Protein AF-A0A9P0AXW4-F1 (afdb_monomer_lite)

InterPro domains:
  IPR032135 Helix-turn-helix domain (DUF4817) [PF16087] (15-69)
  IPR036397 Ribonuclease H superfamily [G3DSA:3.30.420.10] (99-239)

Foldseek 3Di:
DDDDDDPPDDPDDQDLVNLVVLLVLCVVQVNDLVVSQVVVCVVLPDPGRDDSVVSVVQNVCCVVPVDNDDDPDPDPDDCLPDPVNLVLLVVVCVVPVPDDLVRSCVVSVHDSVSSVCSCCPVVVHDPDDDDPDPDCDPVVVVVVVVVVVCCVVPPCPDEDPPHNNHDDPPPLVLDLCNVPVVVQLVCQLPVVPDPDPVSSVVSSVVSVVPCDPVNVVLSVVVSVVSVVVCVVVVNDDDPDPDRDD

Secondary structure (DSSP, 8-state):
---PPPP---PPP--HHHHHHHHHHHHHTTT-HHHHHHHHHHHHHHHHPPPHHHHHHHHHHHHHHS--SPPPPPP---GGG-HHHHHHHHHHHHH-TTS-HHHHHHHTT--HHHHHHIIIIIS---------PPP--HHHHHHHHHHHHHHHHSTTT-EETTSSEE--TT-GGG-HIIIIIHHHHHHHHHTT---SHHHHHHHHHHHHHT--HHHHHHHHHHHHHHHHHHHHTTT----------

Structure (mmCIF, N/CA/C/O backbone):
data_AF-A0A9P0AXW4-F1
#
_entry.id   AF-A0A9P0AXW4-F1
#
loop_
_atom_site.group_PDB
_atom_site.id
_atom_site.type_symbol
_atom_site.label_atom_id
_atom_site.label_alt_id
_atom_site.label_comp_id
_atom_site.label_asym_id
_atom_site.label_entity_id
_atom_site.label_seq_id
_atom_site.pdbx_PDB_ins_code
_atom_site.Cartn_x
_atom_site.Cartn_y
_atom_site.Cartn_z
_atom_site.occupancy
_atom_site.B_iso_or_equiv
_atom_site.auth_seq_id
_atom_site.auth_comp_id
_atom_site.auth_asym_id
_atom_site.auth_atom_id
_atom_site.pdbx_PDB_model_num
ATOM 1 N N . MET A 1 1 ? -14.308 -33.053 17.396 1.00 36.09 1 MET A N 1
ATOM 2 C CA . MET A 1 1 ? -14.992 -32.579 18.620 1.00 36.09 1 MET A CA 1
ATOM 3 C C . MET A 1 1 ? -14.517 -31.165 18.918 1.00 36.09 1 MET A C 1
ATOM 5 O O . MET A 1 1 ? -13.376 -31.003 19.318 1.00 36.09 1 MET A O 1
ATOM 9 N N . SER A 1 2 ? -15.333 -30.143 18.643 1.00 32.22 2 SER A N 1
ATOM 10 C CA . SER A 1 2 ? -14.961 -28.739 18.875 1.00 32.22 2 SER A CA 1
ATOM 11 C C . SER A 1 2 ? -15.757 -28.202 20.059 1.00 32.22 2 SER A C 1
ATOM 13 O O . SER A 1 2 ? -16.974 -28.043 19.968 1.00 32.22 2 SER A O 1
ATOM 15 N N . VAL A 1 3 ? -15.070 -27.955 21.172 1.00 37.94 3 VAL A N 1
ATOM 16 C CA . VAL A 1 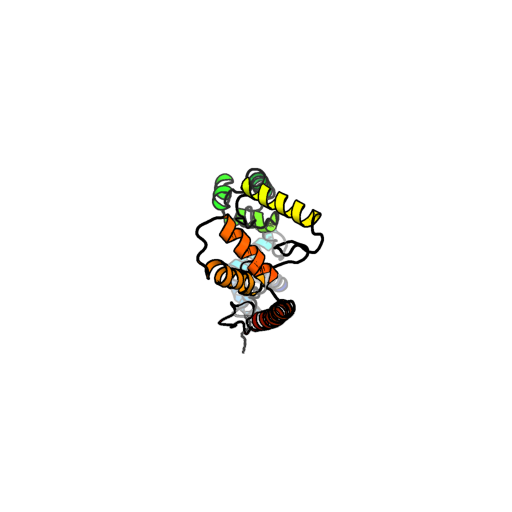3 ? -15.646 -27.407 22.403 1.00 37.94 3 VAL A CA 1
ATOM 17 C C . VAL A 1 3 ? -15.969 -25.932 22.155 1.00 37.94 3 VAL A C 1
ATOM 19 O O . VAL A 1 3 ? -15.080 -25.086 22.126 1.00 37.94 3 VAL A O 1
ATOM 22 N N . LYS A 1 4 ? -17.243 -25.612 21.908 1.00 35.91 4 LYS A N 1
ATOM 23 C CA . LYS A 1 4 ? -17.710 -24.221 21.893 1.00 35.91 4 LYS A CA 1
ATOM 24 C C . LYS A 1 4 ? -17.740 -23.729 23.339 1.00 35.91 4 LYS A C 1
ATOM 26 O O . LYS A 1 4 ? -18.480 -24.271 24.154 1.00 35.91 4 LYS A O 1
ATOM 31 N N . ALA A 1 5 ? -16.937 -22.714 23.649 1.00 40.44 5 ALA A N 1
ATOM 32 C CA . ALA A 1 5 ? -17.034 -21.994 24.911 1.00 40.44 5 ALA A CA 1
ATOM 33 C C . ALA A 1 5 ? -18.456 -21.426 25.050 1.00 40.44 5 ALA A C 1
ATOM 35 O O . ALA A 1 5 ? -18.894 -20.621 24.225 1.00 40.44 5 ALA A O 1
ATOM 36 N N . LEU A 1 6 ? -19.189 -21.894 26.062 1.00 30.91 6 LEU A N 1
ATOM 37 C CA . LEU A 1 6 ? -20.505 -21.365 26.400 1.00 30.91 6 LEU A CA 1
ATOM 38 C C . LEU A 1 6 ? -20.358 -19.898 26.839 1.00 30.91 6 LEU A C 1
ATOM 40 O O . LEU A 1 6 ? -19.414 -19.571 27.564 1.00 30.91 6 LEU A O 1
ATOM 44 N N . PRO A 1 7 ? -21.264 -19.000 26.417 1.00 31.97 7 PRO A N 1
ATOM 45 C CA . PRO A 1 7 ? -21.225 -17.610 26.844 1.00 31.97 7 PRO A CA 1
ATOM 46 C C . PRO A 1 7 ? -21.374 -17.534 28.366 1.00 31.97 7 PRO A C 1
ATOM 48 O O . PRO A 1 7 ? -22.211 -18.217 28.954 1.00 31.97 7 PRO A O 1
ATOM 51 N N . PHE A 1 8 ? -20.569 -16.686 29.006 1.00 34.59 8 PHE A N 1
ATOM 52 C CA . PHE A 1 8 ? -20.710 -16.357 30.421 1.00 34.59 8 PHE A CA 1
ATOM 53 C C . PHE A 1 8 ? -22.047 -15.627 30.627 1.00 34.59 8 PHE A C 1
ATOM 55 O O . PHE A 1 8 ? -22.146 -14.407 30.481 1.00 34.59 8 PHE A O 1
ATOM 62 N N . VAL A 1 9 ? -23.103 -16.392 30.903 1.00 30.69 9 VAL A N 1
ATOM 63 C CA . VAL A 1 9 ? -24.427 -15.870 31.237 1.00 30.69 9 VAL A CA 1
ATOM 64 C C . VAL A 1 9 ? -24.338 -15.265 32.632 1.00 30.69 9 VAL A C 1
ATOM 66 O O . VAL A 1 9 ? -24.096 -15.956 33.620 1.00 30.69 9 VAL A O 1
ATOM 69 N N . LYS A 1 10 ? -24.512 -13.945 32.713 1.00 36.16 10 LYS A N 1
ATOM 70 C CA . LYS A 1 10 ? -24.633 -13.212 33.975 1.00 36.16 10 LYS A CA 1
ATOM 71 C C . LYS A 1 10 ? -25.780 -13.854 34.768 1.00 36.16 10 LYS A C 1
ATOM 73 O O . LYS A 1 10 ? -26.920 -13.799 34.315 1.00 36.16 10 LYS A O 1
ATOM 78 N N . MET A 1 11 ? -25.476 -14.494 35.902 1.00 33.34 11 MET A N 1
ATOM 79 C CA . MET A 1 11 ? -26.494 -15.123 36.753 1.00 33.34 11 MET A CA 1
ATOM 80 C C . MET A 1 11 ? -27.622 -14.117 37.029 1.00 33.34 11 MET A C 1
ATOM 82 O O . MET A 1 11 ? -27.316 -12.959 37.344 1.00 33.34 11 MET A O 1
ATOM 86 N N . PRO A 1 12 ? -28.902 -14.507 36.898 1.00 44.56 12 PRO A N 1
ATOM 87 C CA . PRO A 1 12 ? -30.004 -13.585 37.107 1.00 44.56 12 PRO A CA 1
ATOM 88 C C . PRO A 1 12 ? -29.924 -13.039 38.532 1.00 44.56 12 PRO A C 1
ATOM 90 O O . PRO A 1 12 ? -29.961 -13.783 39.512 1.00 44.56 12 PRO A O 1
ATOM 93 N N . SER A 1 13 ? -29.777 -11.715 38.647 1.00 56.44 13 SER A N 1
ATOM 94 C CA . SER A 1 13 ? -29.954 -11.037 39.928 1.00 56.44 13 SER A CA 1
ATOM 95 C C . SER A 1 13 ? -31.331 -11.426 40.451 1.00 56.44 13 SER A C 1
ATOM 97 O O . SER A 1 13 ? -32.278 -11.326 39.674 1.00 56.44 13 SER A O 1
ATOM 99 N N . ILE A 1 14 ? -31.422 -11.851 41.714 1.00 63.16 14 ILE A N 1
ATOM 100 C CA . ILE A 1 14 ? -32.655 -12.133 42.473 1.00 63.16 14 ILE A CA 1
ATOM 101 C C . ILE A 1 14 ? -33.881 -11.481 41.808 1.00 63.16 14 ILE A C 1
ATOM 103 O O . ILE A 1 14 ? -33.934 -10.244 41.727 1.00 63.16 14 ILE A O 1
ATOM 107 N N . SER A 1 15 ? -34.810 -12.316 41.318 1.00 74.56 15 SER A N 1
ATOM 108 C CA . SER A 1 15 ? -36.068 -11.898 40.675 1.00 74.56 15 SER A CA 1
ATOM 109 C C . SER A 1 15 ? -36.797 -10.854 41.526 1.00 74.56 15 SER A C 1
ATOM 111 O O . SER A 1 15 ? -36.658 -10.847 42.752 1.00 74.56 15 SER A O 1
ATOM 113 N N . ILE A 1 16 ? -37.568 -9.965 40.895 1.00 79.44 16 ILE A N 1
ATOM 114 C CA . ILE A 1 16 ? -38.362 -8.941 41.595 1.00 79.44 16 ILE A CA 1
ATOM 115 C C . ILE A 1 16 ? -39.262 -9.600 42.652 1.00 79.44 16 ILE A C 1
ATOM 117 O O . ILE A 1 16 ? -39.307 -9.138 43.790 1.00 79.44 16 ILE A O 1
ATOM 121 N N . GLU A 1 17 ? -39.863 -10.741 42.316 1.00 80.56 17 GLU A N 1
ATOM 122 C CA . GLU A 1 17 ? -40.681 -11.565 43.216 1.00 80.56 17 GLU A CA 1
ATOM 123 C C . GLU A 1 17 ? -39.917 -11.972 44.481 1.00 80.56 17 GLU A C 1
ATOM 125 O O . GLU A 1 17 ? -40.390 -11.791 45.601 1.00 80.56 17 GLU A O 1
ATOM 130 N N . ASN A 1 18 ? -38.674 -12.431 44.326 1.00 82.06 18 ASN A N 1
ATOM 131 C CA . ASN A 1 18 ? -37.839 -12.836 45.456 1.00 82.06 18 ASN A CA 1
ATOM 132 C C . ASN A 1 18 ? -37.477 -11.641 46.353 1.00 82.06 18 ASN A C 1
ATOM 134 O O . ASN A 1 18 ? -37.286 -11.807 47.555 1.00 82.06 18 ASN A O 1
ATOM 138 N N . ARG A 1 19 ? -37.385 -10.426 45.797 1.00 86.00 19 ARG A N 1
ATOM 139 C CA . ARG A 1 19 ? -37.145 -9.202 46.583 1.00 86.00 19 ARG A CA 1
ATOM 140 C C . ARG A 1 19 ? -38.366 -8.807 47.394 1.00 86.00 19 ARG A C 1
ATOM 142 O O . ARG A 1 19 ? -38.204 -8.440 48.553 1.00 86.00 19 ARG A O 1
ATOM 149 N N . ILE A 1 20 ? -39.552 -8.906 46.798 1.00 87.25 20 ILE A N 1
ATOM 150 C CA . ILE A 1 20 ? -40.823 -8.671 47.489 1.00 87.25 20 ILE A CA 1
ATOM 151 C C . ILE A 1 20 ? -40.945 -9.655 48.654 1.00 87.25 20 ILE A C 1
ATOM 153 O O . ILE A 1 20 ? -41.075 -9.226 49.798 1.00 87.25 20 ILE A O 1
ATOM 157 N N . LYS A 1 21 ? -40.718 -10.947 48.395 1.00 87.19 21 LYS A N 1
ATOM 158 C CA . LYS A 1 21 ? -40.766 -11.995 49.421 1.00 87.19 21 LYS A CA 1
ATOM 159 C C . LYS A 1 21 ? -39.768 -11.765 50.562 1.00 87.19 21 LYS A C 1
ATOM 161 O O . LYS A 1 21 ? -40.096 -11.955 51.726 1.00 87.19 21 LYS A O 1
ATOM 166 N N . ASN A 1 22 ? -38.561 -11.272 50.263 1.00 85.75 22 ASN A N 1
ATOM 167 C CA . ASN A 1 22 ? -37.595 -10.894 51.304 1.00 85.75 22 ASN A CA 1
ATOM 168 C C . ASN A 1 22 ? -38.092 -9.741 52.196 1.00 85.75 22 ASN A C 1
ATOM 170 O O . ASN A 1 22 ? -37.785 -9.727 53.388 1.00 85.75 22 ASN A O 1
ATOM 174 N N . ILE A 1 23 ? -38.825 -8.773 51.636 1.00 87.38 23 ILE A N 1
ATOM 175 C CA . ILE A 1 23 ? -39.381 -7.631 52.380 1.00 87.38 23 ILE A CA 1
ATOM 176 C C . ILE A 1 23 ? -40.584 -8.067 53.224 1.00 87.38 23 ILE A C 1
ATOM 178 O O . ILE A 1 23 ? -40.679 -7.674 54.386 1.00 87.38 23 ILE A O 1
ATOM 182 N N . GLU A 1 24 ? -41.463 -8.912 52.683 1.00 89.50 24 GLU A N 1
ATOM 183 C CA . GLU A 1 24 ? -42.589 -9.507 53.417 1.00 89.50 24 GLU A CA 1
ATOM 184 C C . GLU A 1 24 ? -42.088 -10.290 54.632 1.00 89.50 24 GLU A C 1
ATOM 186 O O . GLU A 1 24 ? -42.434 -9.970 55.770 1.00 89.50 24 GLU A O 1
ATOM 191 N N . THR A 1 25 ? -41.148 -11.212 54.415 1.00 87.81 25 THR A N 1
ATOM 192 C CA . THR A 1 25 ? -40.530 -11.982 55.499 1.00 87.81 25 THR A CA 1
ATOM 193 C C . THR A 1 25 ? -39.788 -11.083 56.493 1.00 87.81 25 THR A C 1
ATOM 195 O O . THR A 1 25 ? -39.748 -11.386 57.684 1.00 87.81 25 THR A O 1
ATOM 198 N N . TYR A 1 26 ? -39.211 -9.956 56.063 1.00 90.44 26 TYR A N 1
ATOM 199 C CA . TYR A 1 26 ? -38.615 -8.984 56.986 1.00 90.44 26 TYR A CA 1
ATOM 200 C C . TYR A 1 26 ? -39.650 -8.334 57.909 1.00 90.44 26 TYR A C 1
ATOM 202 O O . TYR A 1 26 ? -39.402 -8.186 59.111 1.00 90.44 26 TYR A O 1
ATOM 210 N N . ASN A 1 27 ? -40.813 -7.977 57.368 1.00 89.06 27 ASN A N 1
ATOM 211 C CA . ASN A 1 27 ? -41.896 -7.372 58.136 1.00 89.06 27 ASN A CA 1
ATOM 212 C C . ASN A 1 27 ? -42.530 -8.370 59.117 1.00 89.06 27 ASN A C 1
ATOM 214 O O . ASN 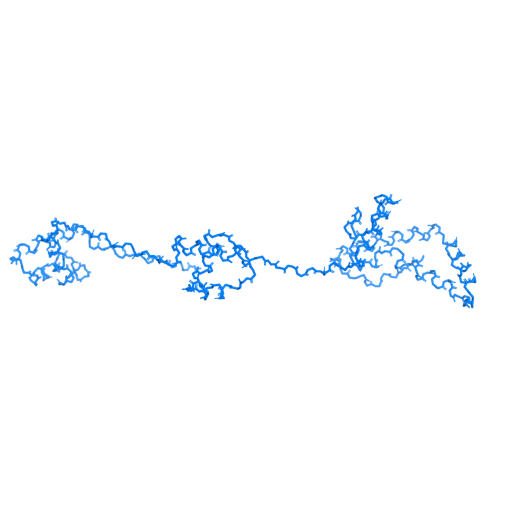A 1 27 ? -42.715 -8.022 60.282 1.00 89.06 27 ASN A O 1
ATOM 218 N N . GLU A 1 28 ? -42.762 -9.616 58.695 1.00 89.81 28 GLU A N 1
ATOM 219 C CA . GLU A 1 28 ? -43.291 -10.697 59.546 1.00 89.81 28 GLU A CA 1
ATOM 220 C C . GLU A 1 28 ? -42.367 -11.044 60.723 1.00 89.81 28 GLU A C 1
ATOM 222 O O . GLU A 1 28 ? -42.819 -11.441 61.794 1.00 89.81 28 GLU A O 1
ATOM 227 N N . ASN A 1 29 ? -41.053 -10.872 60.558 1.00 87.31 29 ASN A N 1
ATOM 228 C CA . ASN A 1 29 ? -40.051 -11.195 61.578 1.00 87.31 29 ASN A CA 1
ATOM 229 C C . ASN A 1 29 ? -39.696 -10.019 62.496 1.00 87.31 29 ASN A C 1
ATOM 231 O O . ASN A 1 29 ? -38.571 -9.950 63.007 1.00 87.31 29 ASN A O 1
ATOM 235 N N . GLY A 1 30 ? -40.625 -9.077 62.678 1.00 85.88 30 GLY A N 1
ATOM 236 C CA . GLY A 1 30 ? -40.438 -7.936 63.572 1.00 85.88 30 GLY A CA 1
ATOM 237 C C . GLY A 1 30 ? -39.331 -6.988 63.111 1.00 85.88 30 GLY A C 1
ATOM 238 O O . GLY A 1 30 ? -38.655 -6.384 63.940 1.00 85.88 30 GLY A O 1
ATOM 239 N N . ARG A 1 31 ? -39.109 -6.870 61.793 1.00 87.19 31 ARG A N 1
ATOM 240 C CA . ARG A 1 31 ? -38.122 -5.957 61.189 1.00 87.19 31 ARG A CA 1
ATOM 241 C C . ARG A 1 31 ? -36.669 -6.235 61.611 1.00 87.19 31 ARG A C 1
ATOM 243 O O . ARG A 1 31 ? -35.827 -5.333 61.607 1.00 87.19 31 ARG A O 1
ATOM 250 N N . CYS A 1 32 ? -36.339 -7.487 61.925 1.00 90.44 32 CYS A N 1
ATOM 251 C CA . CYS A 1 32 ? -34.975 -7.904 62.246 1.00 90.44 32 CYS A CA 1
ATOM 252 C C . CYS A 1 32 ? -34.306 -8.612 61.054 1.00 90.44 32 CYS A C 1
ATOM 254 O O . CYS A 1 32 ? -34.791 -9.617 60.533 1.00 90.44 32 CYS A O 1
ATOM 256 N N . VAL A 1 33 ? -33.152 -8.096 60.613 1.00 88.44 33 VAL A N 1
ATOM 257 C CA . VAL A 1 33 ? -32.430 -8.624 59.438 1.00 88.44 33 VAL A CA 1
ATOM 258 C C . VAL A 1 33 ? -31.893 -10.033 59.705 1.00 88.44 33 VAL A C 1
ATOM 260 O O . VAL A 1 33 ? -31.974 -10.899 58.840 1.00 88.44 33 VAL A O 1
ATOM 263 N N . LYS A 1 34 ? -31.410 -10.302 60.922 1.00 88.50 34 LYS A N 1
ATOM 264 C CA . LYS A 1 34 ? -30.765 -11.572 61.284 1.00 88.50 34 LYS A CA 1
ATOM 265 C C . LYS A 1 34 ? -31.752 -12.739 61.378 1.00 88.50 34 LYS A C 1
ATOM 267 O O . LYS A 1 34 ? -31.438 -13.852 60.953 1.00 88.50 34 LYS A O 1
ATOM 272 N N . THR A 1 35 ? -32.951 -12.498 61.912 1.00 88.81 35 THR A N 1
ATOM 273 C CA . THR A 1 35 ? -34.041 -13.492 61.950 1.00 88.81 35 THR A CA 1
ATOM 274 C C . THR A 1 35 ? -34.558 -13.776 60.543 1.00 88.81 35 THR A C 1
ATOM 276 O O . THR A 1 35 ? -34.686 -14.937 60.158 1.00 88.81 35 THR A O 1
ATOM 279 N N . THR A 1 36 ? -34.726 -12.727 59.742 1.00 88.12 36 THR A N 1
ATOM 280 C CA . THR A 1 36 ? -35.118 -12.809 58.331 1.00 88.12 36 THR A CA 1
ATOM 281 C C . THR A 1 36 ? -34.101 -13.594 57.511 1.00 88.12 36 THR A C 1
ATOM 283 O O . THR A 1 36 ? -34.455 -14.557 56.839 1.00 88.12 36 THR A O 1
ATOM 286 N N . TYR A 1 37 ? -32.812 -13.277 57.655 1.00 87.44 37 TYR A N 1
ATOM 287 C CA . TYR A 1 37 ? -31.714 -14.003 57.028 1.00 87.44 37 TYR A CA 1
ATOM 288 C C . TYR A 1 37 ? -31.785 -15.497 57.351 1.00 87.44 37 TYR A C 1
ATOM 290 O O . TYR A 1 37 ? -31.580 -16.309 56.453 1.00 87.44 37 TYR A O 1
ATOM 298 N N . ARG A 1 38 ? -32.054 -15.889 58.606 1.00 87.19 38 ARG A N 1
ATOM 299 C CA . ARG A 1 38 ? -32.179 -17.303 59.015 1.00 87.19 38 ARG A CA 1
ATOM 300 C C . ARG A 1 38 ? -33.367 -18.003 58.346 1.00 87.19 38 ARG A C 1
ATOM 302 O O . ARG A 1 38 ? -33.148 -19.072 57.788 1.00 87.19 38 ARG A O 1
ATOM 309 N N . LYS A 1 39 ? -34.558 -17.392 58.339 1.00 85.81 39 LYS A N 1
ATOM 310 C CA . LYS A 1 39 ? -35.778 -17.979 57.745 1.00 85.81 39 LYS A CA 1
ATOM 311 C C . LYS A 1 39 ? -35.749 -18.046 56.216 1.00 85.81 39 LYS A C 1
ATOM 313 O O . LYS A 1 39 ? -36.224 -19.002 55.620 1.00 85.81 39 LYS A O 1
ATOM 318 N N . ILE A 1 40 ? -35.117 -17.073 55.562 1.00 85.25 40 ILE A N 1
ATOM 319 C CA . ILE A 1 40 ? -34.950 -17.031 54.099 1.00 85.25 40 ILE A CA 1
ATOM 320 C C . ILE A 1 40 ? -34.195 -18.259 53.562 1.00 85.25 40 ILE A C 1
ATOM 322 O O . ILE A 1 40 ? -34.413 -18.659 52.419 1.00 85.25 40 ILE A O 1
ATOM 326 N N . ARG A 1 41 ? -33.343 -18.897 54.379 1.00 82.81 41 ARG A N 1
ATOM 327 C CA . ARG A 1 41 ? -32.667 -20.152 54.010 1.00 82.81 41 ARG A CA 1
ATOM 328 C C . ARG A 1 41 ? -33.662 -21.261 53.666 1.00 82.81 41 ARG A C 1
ATOM 330 O O . ARG A 1 41 ? -33.383 -22.037 52.760 1.00 82.81 41 ARG A O 1
ATOM 337 N N . ASP A 1 42 ? -34.791 -21.316 54.362 1.00 82.75 42 ASP A N 1
ATOM 338 C CA . ASP A 1 42 ? -35.777 -22.384 54.193 1.00 82.75 42 ASP A CA 1
ATOM 339 C C . ASP A 1 42 ? -36.590 -22.177 52.901 1.00 82.75 42 ASP A C 1
ATOM 341 O O . ASP A 1 42 ? -37.006 -23.140 52.269 1.00 82.75 42 ASP A O 1
ATOM 345 N N . MET A 1 43 ? -36.730 -20.924 52.444 1.00 78.25 43 MET A N 1
ATOM 346 C CA . MET A 1 43 ? -37.441 -20.573 51.206 1.00 78.25 43 MET A CA 1
ATOM 347 C C . MET A 1 43 ? -36.575 -20.642 49.940 1.00 78.25 43 MET A C 1
ATOM 349 O O . MET A 1 43 ? -37.078 -20.996 48.879 1.00 78.25 43 MET A O 1
ATOM 353 N N . PHE A 1 44 ? -35.292 -20.269 50.023 1.00 76.69 44 PHE A N 1
ATOM 354 C CA . PHE A 1 44 ? -34.404 -20.141 48.852 1.00 76.69 44 PHE A CA 1
ATOM 355 C C . PHE A 1 44 ? -33.246 -21.152 48.834 1.00 76.69 44 PHE A C 1
ATOM 357 O O . PHE A 1 44 ? -32.404 -21.131 47.932 1.00 76.69 44 PHE A O 1
ATOM 364 N N . GLY A 1 45 ? -33.175 -22.038 49.829 1.00 79.94 45 GLY A N 1
ATOM 365 C CA . GLY A 1 45 ? -32.119 -23.038 49.961 1.00 79.94 45 GLY A CA 1
ATOM 366 C C . GLY A 1 45 ? -30.732 -22.445 50.247 1.00 79.94 45 GLY A C 1
ATOM 367 O O . GLY A 1 45 ? -30.544 -21.241 50.433 1.00 79.94 45 GLY A O 1
ATOM 368 N N . ARG A 1 46 ? -29.711 -23.313 50.285 1.00 74.81 46 ARG A N 1
ATOM 369 C CA . ARG A 1 46 ? -28.327 -22.931 50.639 1.00 74.81 46 ARG A CA 1
ATOM 370 C C . ARG A 1 46 ? -27.699 -21.941 49.652 1.00 74.81 46 ARG A C 1
ATOM 372 O O . ARG A 1 46 ? -26.980 -21.046 50.083 1.00 74.81 46 ARG A O 1
ATOM 379 N N . HIS A 1 47 ? -27.956 -22.112 48.357 1.00 74.38 47 HIS A N 1
ATOM 380 C CA . HIS A 1 47 ? -27.298 -21.354 47.286 1.00 74.38 47 HIS A CA 1
ATOM 381 C C . HIS A 1 47 ? -28.120 -20.163 46.767 1.00 74.38 47 HIS A C 1
ATOM 383 O O . HIS A 1 47 ? -27.556 -19.286 46.122 1.00 74.38 47 HIS A O 1
ATOM 389 N N . GLY A 1 48 ? -29.423 -20.100 47.066 1.00 73.00 48 GLY A N 1
ATOM 390 C CA . GLY A 1 48 ? -30.305 -18.997 46.660 1.00 73.00 48 GLY A CA 1
ATOM 391 C C . GLY A 1 48 ? -30.497 -17.916 47.727 1.00 73.00 48 GLY A C 1
ATOM 392 O O . GLY A 1 48 ? -31.170 -16.918 47.477 1.00 73.00 48 GLY A O 1
ATOM 393 N N . ARG A 1 49 ? -29.916 -18.098 48.918 1.00 82.62 49 ARG A N 1
ATOM 394 C CA . ARG A 1 49 ? -30.055 -17.185 50.056 1.00 82.62 49 ARG A CA 1
ATOM 395 C C . ARG A 1 49 ? -29.267 -15.882 49.835 1.00 82.62 49 ARG A C 1
ATOM 397 O O . ARG A 1 49 ? -28.038 -15.930 49.744 1.00 82.62 49 ARG A O 1
ATOM 404 N N . PRO A 1 50 ? -29.925 -14.709 49.828 1.00 84.88 50 PRO A N 1
ATOM 405 C CA . PRO A 1 50 ? -29.244 -13.419 49.809 1.00 84.88 50 PRO A CA 1
ATOM 406 C C . PRO A 1 50 ? -28.397 -13.205 51.071 1.00 84.88 50 PRO A C 1
ATOM 408 O O . PRO A 1 50 ? -28.740 -13.681 52.156 1.00 84.88 50 PRO A O 1
ATOM 411 N N . SER A 1 51 ? -27.300 -12.457 50.942 1.00 87.75 51 SER A N 1
ATOM 412 C CA . SER A 1 51 ? -26.472 -12.088 52.094 1.00 87.75 51 SER A CA 1
ATOM 413 C C . SER A 1 51 ? -27.223 -11.157 53.050 1.00 87.75 51 SER A C 1
ATOM 415 O O . SER A 1 51 ? -28.134 -10.431 52.650 1.00 87.75 51 SER A O 1
ATOM 417 N N . GLU A 1 52 ? -26.812 -11.133 54.319 1.00 87.44 52 GLU A N 1
ATOM 418 C CA . GLU A 1 52 ? -27.403 -10.248 55.333 1.00 87.44 52 GLU A CA 1
ATOM 419 C C . GLU A 1 52 ? -27.332 -8.768 54.905 1.00 87.44 52 GLU A C 1
ATOM 421 O O . GLU A 1 52 ? -28.319 -8.039 55.003 1.00 87.44 52 GLU A O 1
ATOM 426 N N . ASN A 1 53 ? -26.210 -8.358 54.297 1.00 88.12 53 ASN A N 1
ATOM 427 C CA . ASN A 1 53 ? -26.055 -7.027 53.704 1.00 88.12 53 ASN A CA 1
ATOM 428 C C . ASN A 1 53 ? -26.974 -6.793 52.500 1.00 88.12 53 ASN A C 1
ATOM 430 O O . ASN A 1 53 ? -27.485 -5.690 52.344 1.00 88.12 53 ASN A O 1
ATOM 434 N N . ALA A 1 54 ? -27.212 -7.797 51.650 1.00 87.56 54 ALA A N 1
ATOM 435 C CA . ALA A 1 54 ? -28.144 -7.653 50.534 1.00 87.56 54 ALA A CA 1
ATOM 436 C C . ALA A 1 54 ? -29.588 -7.448 51.022 1.00 87.56 54 ALA A C 1
ATOM 438 O O . ALA A 1 54 ? -30.300 -6.623 50.454 1.00 87.56 54 ALA A O 1
ATOM 439 N N . ILE A 1 55 ? -30.001 -8.140 52.091 1.00 88.12 55 ILE A N 1
ATOM 440 C CA . ILE A 1 55 ? -31.318 -7.950 52.722 1.00 88.12 55 ILE A CA 1
ATOM 441 C C . ILE A 1 55 ? -31.414 -6.545 53.321 1.00 88.12 55 ILE A C 1
ATOM 443 O O . ILE A 1 55 ? -32.381 -5.836 53.054 1.00 88.12 55 ILE A O 1
ATOM 447 N N . LYS A 1 56 ? -30.395 -6.116 54.075 1.00 90.69 56 LYS A N 1
ATOM 448 C CA . LYS A 1 56 ? -30.339 -4.770 54.658 1.00 90.69 56 LYS A CA 1
ATOM 449 C C . LYS A 1 56 ? -30.440 -3.683 53.582 1.00 90.69 56 LYS A C 1
ATOM 451 O O . LYS A 1 56 ? -31.345 -2.859 53.633 1.00 90.69 56 LYS A O 1
ATOM 456 N N . ASN A 1 57 ? -29.590 -3.753 52.556 1.00 90.44 57 ASN A N 1
ATOM 457 C CA . ASN A 1 57 ? -29.576 -2.790 51.454 1.00 90.44 57 ASN A CA 1
ATOM 458 C C . ASN A 1 57 ? -30.907 -2.768 50.685 1.00 90.44 57 ASN A C 1
ATOM 460 O O . ASN A 1 57 ? -31.339 -1.709 50.238 1.00 90.44 57 ASN A O 1
ATOM 464 N N . LEU A 1 58 ? -31.565 -3.923 50.524 1.00 89.62 58 LEU A N 1
ATOM 465 C CA . LEU A 1 58 ? -32.879 -4.013 49.888 1.00 89.62 58 LEU A CA 1
ATOM 466 C C . LEU A 1 58 ? -33.965 -3.329 50.729 1.00 89.62 58 LEU A C 1
ATOM 468 O O . LEU A 1 58 ? -34.754 -2.563 50.182 1.00 89.62 58 LEU A O 1
ATOM 472 N N . VAL A 1 59 ? -33.995 -3.582 52.039 1.00 89.94 59 VAL A N 1
ATOM 473 C CA . VAL A 1 59 ? -34.963 -2.975 52.964 1.00 89.94 59 VAL A CA 1
ATOM 474 C C . VAL A 1 59 ? -34.759 -1.463 53.063 1.00 89.94 59 VAL A C 1
ATOM 476 O O . VAL A 1 59 ? -35.730 -0.717 52.982 1.00 89.94 59 VAL A O 1
ATOM 479 N N . ASP A 1 60 ? -33.517 -0.998 53.200 1.00 90.81 60 ASP A N 1
ATOM 480 C CA . ASP A 1 60 ? -33.196 0.431 53.305 1.00 90.81 60 ASP A CA 1
ATOM 481 C C . ASP A 1 60 ? -33.561 1.177 52.013 1.00 90.81 60 ASP A C 1
ATOM 483 O O . ASP A 1 60 ? -34.143 2.267 52.032 1.00 90.81 60 ASP A O 1
ATOM 487 N N . LYS A 1 61 ? -33.318 0.540 50.865 1.00 89.75 61 LYS A N 1
ATOM 488 C CA . LYS A 1 61 ? -33.763 1.047 49.569 1.00 89.75 61 LYS A CA 1
ATOM 489 C C . LYS A 1 61 ? -35.287 1.076 49.452 1.00 89.75 61 LYS A C 1
ATOM 491 O O . LYS A 1 61 ? -35.837 2.056 48.956 1.00 89.75 61 LYS A O 1
ATOM 496 N N . PHE A 1 62 ? -35.976 0.032 49.904 1.00 90.81 62 PHE A N 1
ATOM 497 C CA . PHE A 1 62 ? -37.435 -0.014 49.869 1.00 90.81 62 PHE A CA 1
ATOM 498 C C . PHE A 1 62 ? -38.056 1.065 50.765 1.00 90.81 62 PHE A C 1
ATOM 500 O O . PHE A 1 62 ? -38.953 1.771 50.323 1.00 90.81 62 PHE A O 1
ATOM 507 N N . LYS A 1 63 ? -37.533 1.270 51.980 1.00 89.25 63 LYS A N 1
ATOM 508 C CA . LYS A 1 63 ? -37.997 2.329 52.895 1.00 89.25 63 LYS A CA 1
ATOM 509 C C . LYS A 1 63 ? -37.803 3.738 52.334 1.00 89.25 63 LYS A C 1
ATOM 511 O O . LYS A 1 63 ? -38.623 4.604 52.604 1.00 89.25 63 LYS A O 1
ATOM 516 N N . SER A 1 64 ? -36.727 3.969 51.582 1.00 88.56 64 SER A N 1
ATOM 517 C CA . SER A 1 64 ? -36.418 5.291 51.017 1.00 88.56 64 SER A CA 1
ATOM 518 C C . SER A 1 64 ? -37.116 5.576 49.684 1.00 88.56 64 SER A C 1
ATOM 520 O O . SER A 1 64 ? -37.466 6.721 49.428 1.00 88.56 64 SER A O 1
ATOM 522 N N . THR A 1 65 ? -37.327 4.566 48.831 1.00 85.31 65 THR A N 1
ATOM 523 C CA . THR A 1 65 ? -37.847 4.760 47.458 1.00 85.31 65 THR A CA 1
ATOM 524 C C . THR A 1 65 ? -39.229 4.158 47.205 1.00 85.31 65 THR A C 1
ATOM 526 O O . THR A 1 65 ? -39.815 4.415 46.157 1.00 85.31 65 THR A O 1
ATOM 529 N N . GLY A 1 66 ? -39.733 3.306 48.102 1.00 85.31 66 GLY A N 1
ATOM 530 C CA . GLY A 1 66 ? -40.971 2.541 47.907 1.00 85.31 66 GLY A CA 1
ATOM 531 C C . GLY A 1 66 ? -40.903 1.481 46.799 1.00 85.31 66 GLY A C 1
ATOM 532 O O . GLY A 1 66 ? -41.915 0.865 46.480 1.00 85.31 66 GLY A O 1
ATOM 533 N N . SER A 1 67 ? -39.731 1.251 46.191 1.00 86.88 67 SER A N 1
ATOM 534 C CA . SER A 1 67 ? -39.577 0.393 45.013 1.00 86.88 67 SER A CA 1
ATOM 535 C C . SER A 1 67 ? -38.551 -0.722 45.226 1.00 86.88 67 SER A C 1
ATOM 537 O O . SER A 1 67 ? -37.472 -0.517 45.784 1.00 86.88 67 SER A O 1
ATOM 539 N N . THR A 1 68 ? -38.859 -1.920 44.723 1.00 83.12 68 THR A N 1
ATOM 540 C CA . THR A 1 68 ? -37.949 -3.082 44.715 1.00 83.12 68 THR A CA 1
ATOM 541 C C . THR A 1 68 ? -37.130 -3.194 43.421 1.00 83.12 68 THR A C 1
ATOM 543 O O . THR A 1 68 ? -36.210 -4.023 43.321 1.00 83.12 68 THR A O 1
ATOM 546 N N . ASN A 1 69 ? -37.414 -2.339 42.432 1.00 82.56 69 ASN A N 1
ATOM 547 C CA . ASN A 1 69 ? -36.751 -2.340 41.130 1.00 82.56 69 ASN A CA 1
ATOM 548 C C . ASN A 1 69 ? -35.288 -1.918 41.249 1.00 82.56 69 ASN A C 1
ATOM 550 O O . ASN A 1 69 ? -34.932 -1.079 42.074 1.00 82.56 69 ASN A O 1
ATOM 554 N N . ASN A 1 70 ? -34.404 -2.496 40.430 1.00 78.25 70 ASN A N 1
ATOM 555 C CA . ASN A 1 70 ? -33.011 -2.048 40.366 1.00 78.25 70 ASN A CA 1
ATOM 556 C C . ASN A 1 70 ? -32.949 -0.580 39.936 1.00 78.25 70 ASN A C 1
ATOM 558 O O . ASN A 1 70 ? -33.635 -0.182 39.003 1.00 78.25 70 ASN A O 1
ATOM 562 N N . ILE A 1 71 ? -32.111 0.206 40.617 1.00 73.38 71 ILE A N 1
ATOM 563 C CA . ILE A 1 71 ? -31.826 1.567 40.158 1.00 73.38 71 ILE A CA 1
ATOM 564 C C . ILE A 1 71 ? -30.951 1.403 38.913 1.00 73.38 71 ILE A C 1
ATOM 566 O O . ILE A 1 71 ? -29.990 0.623 38.978 1.00 73.38 71 ILE A O 1
ATOM 570 N N . PRO A 1 72 ? -31.264 2.074 37.793 1.00 74.06 72 PRO A N 1
ATOM 571 C CA . PRO A 1 72 ? -30.380 2.093 36.642 1.00 74.06 72 PRO A CA 1
ATOM 572 C C . PRO A 1 72 ? -28.989 2.547 37.087 1.00 74.06 72 PRO A C 1
ATOM 574 O O . PRO A 1 72 ? -28.819 3.640 37.623 1.00 74.06 72 PRO A O 1
ATOM 577 N N . THR A 1 73 ? -27.985 1.689 36.923 1.00 75.88 73 THR A N 1
ATOM 578 C CA . THR A 1 73 ? -26.603 2.093 37.187 1.00 75.88 73 THR A CA 1
ATOM 579 C C . THR A 1 73 ? -26.210 3.160 36.167 1.00 75.88 73 THR A C 1
ATOM 581 O O . THR A 1 73 ? -26.472 2.937 34.980 1.00 75.88 73 THR A O 1
ATOM 584 N N . PRO A 1 74 ? -25.560 4.265 36.576 1.00 74.56 74 PRO A N 1
ATOM 585 C CA . PRO A 1 74 ? -25.087 5.279 35.644 1.00 74.56 74 PRO A CA 1
ATOM 586 C C . PRO A 1 74 ? -24.265 4.632 34.530 1.00 74.56 74 PRO A C 1
ATOM 588 O O . PRO A 1 74 ? -23.353 3.840 34.796 1.00 74.56 74 PRO A O 1
ATOM 591 N N . ILE A 1 75 ? -24.592 4.944 33.275 1.00 73.12 75 ILE A N 1
ATOM 592 C CA . ILE A 1 75 ? -23.813 4.455 32.139 1.00 73.12 75 ILE A CA 1
ATOM 593 C C . ILE A 1 75 ? -22.439 5.111 32.231 1.00 73.12 75 ILE A C 1
ATOM 595 O O . ILE A 1 75 ? -22.306 6.329 32.137 1.00 73.12 75 ILE A O 1
ATOM 599 N N . ARG A 1 76 ? -21.399 4.296 32.420 1.00 66.62 76 ARG A N 1
ATOM 600 C CA . ARG A 1 76 ? -20.019 4.778 32.410 1.00 66.62 76 ARG A CA 1
ATOM 601 C C . ARG A 1 76 ? -19.667 5.242 30.997 1.00 66.62 76 ARG A C 1
ATOM 603 O O . ARG A 1 76 ? -19.323 4.424 30.144 1.00 66.62 76 ARG A O 1
ATOM 610 N N . VAL A 1 77 ? -19.740 6.547 30.754 1.00 64.06 77 VAL A N 1
ATOM 611 C CA . VAL A 1 77 ? -19.284 7.153 29.498 1.00 64.06 77 VAL A CA 1
ATOM 612 C C . VAL A 1 77 ? -17.757 7.064 29.452 1.00 64.06 77 VAL A C 1
ATOM 614 O O . VAL A 1 77 ? -17.077 7.391 30.423 1.00 64.06 77 VAL A O 1
ATOM 617 N N . ARG A 1 78 ? -17.194 6.557 28.349 1.00 66.69 78 ARG A N 1
ATOM 618 C CA . ARG A 1 78 ? -15.737 6.514 28.142 1.00 66.69 78 ARG A CA 1
ATOM 619 C C . ARG A 1 78 ? -15.308 7.833 27.477 1.00 66.69 78 ARG A C 1
ATOM 621 O O . ARG A 1 78 ? -15.619 8.003 26.302 1.00 66.69 78 ARG A O 1
ATOM 628 N N . PRO A 1 79 ? -14.581 8.735 28.161 1.00 71.06 79 PRO A N 1
ATOM 629 C CA . PRO A 1 79 ? -14.403 10.120 27.703 1.00 71.06 79 PRO A CA 1
ATOM 630 C C . PRO A 1 79 ? -13.413 10.290 26.542 1.00 71.06 79 PRO A C 1
ATOM 632 O O . PRO A 1 79 ? -13.402 11.323 25.887 1.00 71.06 79 PRO A O 1
ATOM 635 N N . GLY A 1 80 ? -12.589 9.281 26.239 1.00 77.50 80 GLY A N 1
ATOM 636 C CA . GLY A 1 80 ? -11.520 9.430 25.243 1.00 77.50 80 GLY A CA 1
ATOM 637 C C . GLY A 1 80 ? -11.992 9.734 23.812 1.00 77.50 80 GLY A C 1
ATOM 638 O O . GLY A 1 80 ? -11.216 10.269 23.037 1.00 77.50 80 GLY A O 1
ATOM 639 N N . ARG A 1 81 ? -13.239 9.412 23.445 1.00 88.69 81 ARG A N 1
ATOM 640 C CA . ARG A 1 81 ? -13.817 9.677 22.109 1.00 88.69 81 ARG A CA 1
ATOM 641 C C . ARG A 1 81 ? -14.966 10.688 22.201 1.00 88.69 81 ARG A C 1
ATOM 643 O O . ARG A 1 81 ? -16.050 10.436 21.685 1.00 88.69 81 ARG A O 1
ATOM 650 N N . SER A 1 82 ? -14.771 11.768 22.955 1.00 90.12 82 SER A N 1
ATOM 651 C CA . SER A 1 82 ? -15.692 12.910 22.949 1.00 90.12 82 SER A CA 1
ATOM 652 C C . SER A 1 82 ? -15.685 13.597 21.579 1.00 90.12 82 SER A C 1
ATOM 654 O O . SER A 1 82 ? -14.712 13.480 20.835 1.00 90.12 82 SER A O 1
ATOM 656 N N . ALA A 1 83 ? -16.756 14.328 21.255 1.00 90.19 83 ALA A N 1
ATOM 657 C CA . ALA A 1 83 ? -16.839 15.102 20.013 1.00 90.19 83 ALA A CA 1
ATOM 658 C C . ALA A 1 83 ? -15.670 16.097 19.875 1.00 90.19 83 ALA A C 1
ATOM 660 O O . ALA A 1 83 ? -15.089 16.212 18.803 1.00 90.19 83 ALA A O 1
ATOM 661 N N . GLU A 1 84 ? -15.267 16.722 20.983 1.00 92.88 84 GLU A N 1
ATOM 662 C CA . GLU A 1 84 ? -14.108 17.617 21.066 1.00 92.88 84 GLU A CA 1
ATOM 663 C C . GLU A 1 84 ? -12.794 16.914 20.689 1.00 92.88 84 GLU A C 1
ATOM 665 O O . GLU A 1 84 ? -12.071 17.378 19.812 1.00 92.88 84 GLU A O 1
ATOM 670 N N . ASN A 1 85 ? -12.516 15.739 21.267 1.00 93.44 85 ASN A N 1
ATOM 671 C CA . ASN A 1 85 ? -11.306 14.976 20.946 1.00 93.44 85 ASN A CA 1
ATOM 672 C C . ASN A 1 85 ? -11.304 14.475 19.495 1.00 93.44 85 ASN A C 1
ATOM 674 O O . ASN A 1 85 ? -10.245 14.371 18.879 1.00 93.44 85 ASN A O 1
ATOM 678 N N . ILE A 1 86 ? -12.476 14.141 18.945 1.00 93.44 86 ILE A N 1
ATOM 679 C CA . ILE A 1 86 ? -12.610 13.739 17.539 1.00 93.44 86 ILE A CA 1
ATOM 680 C C . ILE A 1 86 ? -12.291 14.922 16.621 1.00 93.44 86 ILE A C 1
ATOM 682 O O . ILE A 1 86 ? -11.502 14.755 15.692 1.00 93.44 86 ILE A O 1
ATOM 686 N N . ALA A 1 87 ? -12.841 16.104 16.913 1.00 94.50 87 ALA A N 1
ATOM 687 C CA . ALA A 1 87 ? -12.572 17.326 16.161 1.00 94.50 87 ALA A CA 1
ATOM 688 C C . ALA A 1 87 ? -11.082 17.701 16.206 1.00 94.50 87 ALA A C 1
ATOM 690 O O . ALA A 1 87 ? -10.474 17.872 15.154 1.00 94.50 87 ALA A O 1
ATOM 691 N N . ALA A 1 88 ? -10.464 17.695 17.392 1.00 95.25 88 ALA A N 1
ATOM 692 C CA . ALA A 1 88 ? -9.045 18.018 17.555 1.00 95.25 88 ALA A CA 1
ATOM 693 C C . ALA A 1 88 ? -8.117 17.048 16.796 1.00 95.25 88 ALA A C 1
ATOM 695 O O . ALA A 1 88 ? -7.120 17.453 16.198 1.00 95.25 88 ALA A O 1
ATOM 696 N N . VAL A 1 89 ? -8.441 15.746 16.782 1.00 95.31 89 VAL A N 1
ATOM 697 C CA . VAL A 1 89 ? -7.685 14.765 15.985 1.00 95.31 89 VAL A CA 1
ATOM 698 C C . VAL A 1 89 ? -7.894 14.986 14.486 1.00 95.31 89 VAL A C 1
ATOM 700 O O . VAL A 1 89 ? -6.929 14.839 13.740 1.00 95.31 89 VAL A O 1
ATOM 703 N N . SER A 1 90 ? -9.111 15.328 14.050 1.00 95.62 90 SER A N 1
ATOM 704 C CA . SER A 1 90 ? -9.413 15.617 12.640 1.00 95.62 90 SER A CA 1
ATOM 705 C C . SER A 1 90 ? -8.626 16.825 12.140 1.00 95.62 90 SER A C 1
ATOM 707 O O . SER A 1 90 ? -7.884 16.708 11.170 1.00 95.62 90 SER A O 1
ATOM 709 N N . GLU A 1 91 ? -8.700 17.943 12.861 1.00 96.19 91 GLU A N 1
ATOM 710 C CA . GLU A 1 91 ? -7.992 19.182 12.528 1.00 96.19 91 GLU A CA 1
ATOM 711 C C . GLU A 1 91 ? -6.476 18.963 12.473 1.00 96.19 91 GLU A C 1
ATOM 713 O O . GLU A 1 91 ? -5.799 19.367 11.531 1.00 96.19 91 GLU A O 1
ATOM 718 N N . SER A 1 92 ? -5.930 18.228 13.444 1.00 95.88 92 SER A N 1
ATOM 719 C CA . SER A 1 92 ? -4.510 17.893 13.454 1.00 95.88 92 SER A CA 1
ATOM 720 C C . SER A 1 92 ? -4.095 17.103 12.200 1.00 95.88 92 SER A C 1
ATOM 722 O O . SER A 1 92 ? -2.982 17.283 11.698 1.00 95.88 92 SER A O 1
ATOM 724 N N . VAL A 1 93 ? -4.938 16.187 11.700 1.00 94.06 93 VAL A N 1
ATOM 725 C CA . VAL A 1 93 ? -4.647 15.406 10.480 1.00 94.06 93 VAL A CA 1
ATOM 726 C C . VAL A 1 93 ? -4.690 16.283 9.235 1.00 94.06 93 VAL A C 1
ATOM 728 O O . VAL A 1 93 ? -3.863 16.086 8.349 1.00 94.06 93 VAL A O 1
ATOM 731 N N . GLU A 1 94 ? -5.619 17.236 9.178 1.00 92.44 94 GLU A N 1
ATOM 732 C CA . GLU A 1 94 ? -5.702 18.209 8.085 1.00 92.44 94 GLU A CA 1
ATOM 733 C C . GLU A 1 94 ? -4.466 19.115 8.037 1.00 92.44 94 GLU A C 1
ATOM 735 O O . GLU A 1 94 ? -3.950 19.380 6.954 1.00 92.44 94 GLU A O 1
ATOM 740 N N . GLN A 1 95 ? -3.948 19.531 9.198 1.00 94.00 95 GLN A N 1
ATOM 741 C CA . GLN A 1 95 ? -2.740 20.357 9.287 1.00 94.00 95 GLN A CA 1
ATOM 742 C C . GLN A 1 95 ? -1.467 19.612 8.861 1.00 94.00 95 GLN A C 1
ATOM 744 O O . GLN A 1 95 ? -0.646 20.159 8.127 1.00 94.00 95 GLN A O 1
ATOM 749 N N . ASP A 1 96 ? -1.280 18.374 9.324 1.00 91.75 96 ASP A N 1
ATOM 750 C CA . ASP A 1 96 ? -0.136 17.542 8.940 1.00 91.75 96 ASP A CA 1
ATOM 751 C C . ASP A 1 96 ? -0.547 16.062 8.834 1.00 91.75 96 ASP A C 1
ATOM 753 O O . ASP A 1 96 ? -0.628 15.356 9.854 1.00 91.75 96 ASP A O 1
ATOM 757 N N . PRO A 1 97 ? -0.773 15.545 7.612 1.00 89.88 97 PRO A N 1
ATOM 758 C CA . PRO A 1 97 ? -1.151 14.151 7.404 1.00 89.88 97 PRO A CA 1
ATOM 759 C C . PRO A 1 97 ? 0.011 13.168 7.621 1.00 89.88 97 PRO A C 1
ATOM 761 O O . PRO A 1 97 ? -0.235 11.979 7.832 1.00 89.88 97 PRO A O 1
ATOM 764 N N . ASN A 1 98 ? 1.266 13.632 7.609 1.00 89.06 98 ASN A N 1
ATOM 765 C CA . ASN A 1 98 ? 2.452 12.782 7.753 1.00 89.06 98 ASN A CA 1
ATOM 766 C C . ASN A 1 98 ? 2.852 12.559 9.219 1.00 89.06 98 ASN A C 1
ATOM 768 O O . ASN A 1 98 ? 3.696 11.704 9.513 1.00 89.06 98 ASN A O 1
ATOM 772 N N . LEU A 1 99 ? 2.241 13.288 10.157 1.00 91.12 99 LEU A N 1
ATOM 773 C CA . LEU A 1 99 ? 2.554 13.161 11.573 1.00 91.12 99 LEU A CA 1
ATOM 774 C C . LEU A 1 99 ? 2.177 11.777 12.124 1.00 91.12 99 LEU A C 1
ATOM 776 O O . LEU A 1 99 ? 1.047 11.293 11.986 1.00 91.12 99 LEU A O 1
ATOM 780 N N . SER A 1 100 ? 3.125 11.154 12.827 1.00 92.00 100 SER A N 1
ATOM 781 C CA . SER A 1 100 ? 2.926 9.836 13.426 1.00 92.00 100 SER A CA 1
ATOM 782 C C . SER A 1 100 ? 1.883 9.862 14.549 1.00 92.00 100 SER A C 1
ATOM 784 O O . SER A 1 100 ? 1.762 10.826 15.307 1.00 92.00 100 SER A O 1
ATOM 786 N N . ILE A 1 101 ? 1.148 8.756 14.700 1.00 92.81 101 ILE A N 1
ATOM 787 C CA . ILE A 1 101 ? 0.103 8.615 15.728 1.00 92.81 101 ILE A CA 1
ATOM 788 C C . ILE A 1 101 ? 0.642 8.875 17.149 1.00 92.81 101 ILE A C 1
ATOM 790 O O . ILE A 1 101 ? -0.029 9.597 17.887 1.00 92.81 101 ILE A O 1
ATOM 794 N N . PRO A 1 102 ? 1.825 8.364 17.559 1.00 95.00 102 PRO A N 1
ATOM 795 C CA . PRO A 1 102 ? 2.381 8.669 18.877 1.00 95.00 102 PRO A CA 1
ATOM 796 C C . PRO A 1 102 ? 2.610 10.167 19.091 1.00 95.00 102 PRO A C 1
ATOM 798 O O . PRO A 1 102 ? 2.202 10.710 20.117 1.00 95.00 102 PRO A O 1
ATOM 801 N N . ARG A 1 103 ? 3.188 10.853 18.099 1.00 95.38 103 ARG A N 1
ATOM 802 C CA . ARG A 1 103 ? 3.512 12.280 18.193 1.00 95.38 103 ARG A CA 1
ATOM 803 C C . ARG A 1 103 ? 2.249 13.138 18.225 1.00 95.38 103 ARG A C 1
ATOM 805 O O . ARG A 1 103 ? 2.128 14.009 19.080 1.00 95.38 103 ARG A O 1
ATOM 812 N N . ARG A 1 104 ? 1.262 12.795 17.392 1.00 95.50 104 ARG A N 1
ATOM 813 C CA . ARG A 1 104 ? -0.079 13.392 17.419 1.00 95.50 104 ARG A CA 1
ATOM 814 C C . ARG A 1 104 ? -0.756 13.203 18.778 1.00 95.50 104 ARG A C 1
ATOM 816 O O . ARG A 1 104 ? -1.321 14.139 19.329 1.00 95.50 104 ARG A O 1
ATOM 823 N N . SER A 1 105 ? -0.672 11.999 19.348 1.00 96.12 105 SER A N 1
ATOM 824 C CA . SER A 1 105 ? -1.272 11.708 20.654 1.00 96.12 105 SER A CA 1
ATOM 825 C C . SER A 1 105 ? -0.631 12.514 21.787 1.00 96.12 105 SER A C 1
ATOM 827 O O . SER A 1 105 ? -1.343 13.010 22.653 1.00 96.12 105 SER A O 1
ATOM 829 N N . GLN A 1 106 ? 0.686 12.733 21.725 1.00 95.81 106 GLN A N 1
ATOM 830 C CA . GLN A 1 106 ? 1.412 13.549 22.695 1.00 95.81 106 GLN A CA 1
ATOM 831 C C . GLN A 1 106 ? 1.013 15.030 22.621 1.00 95.81 106 GLN A C 1
ATOM 833 O O . GLN A 1 106 ? 0.792 15.639 23.662 1.00 95.81 106 GLN A O 1
ATOM 838 N N . GLN A 1 107 ? 0.882 15.595 21.415 1.00 95.25 107 GLN A N 1
ATOM 839 C CA . GLN A 1 107 ? 0.460 16.990 21.223 1.00 95.25 107 GLN A CA 1
ATOM 840 C C . GLN A 1 107 ? -0.964 17.246 21.726 1.00 95.25 107 GLN A C 1
ATOM 842 O O . GLN A 1 107 ? -1.230 18.283 22.321 1.00 95.25 107 GLN A O 1
ATOM 847 N N . LEU A 1 108 ? -1.864 16.282 21.516 1.00 93.56 108 LEU A N 1
ATOM 848 C CA . LEU A 1 108 ? -3.272 16.391 21.901 1.00 93.56 108 LEU A CA 1
ATOM 849 C C . LEU A 1 108 ? -3.550 15.927 23.343 1.00 93.56 108 LEU A C 1
ATOM 851 O O . LEU A 1 108 ? -4.702 15.912 23.765 1.00 93.56 108 LEU A O 1
ATOM 855 N N . GLY A 1 109 ? -2.532 15.486 24.093 1.00 93.38 109 GLY A N 1
ATOM 856 C CA . GLY A 1 109 ? -2.710 14.960 25.453 1.00 93.38 109 GLY A CA 1
ATOM 857 C C . GLY A 1 109 ? -3.557 13.678 25.527 1.00 93.38 109 GLY A C 1
ATOM 858 O O . GLY A 1 109 ? -4.138 13.367 26.567 1.00 93.38 109 GLY A O 1
ATOM 859 N N . LEU A 1 110 ? -3.648 12.921 24.431 1.00 92.62 110 LEU A N 1
ATOM 860 C CA . LEU A 1 110 ? -4.438 11.694 24.330 1.00 92.62 110 LEU A CA 1
ATOM 861 C C . LEU A 1 110 ? -3.549 10.452 24.402 1.00 92.62 110 LEU A C 1
ATOM 863 O O . LEU A 1 110 ? -2.375 10.463 24.043 1.00 92.62 110 LEU A O 1
ATOM 867 N N . SER A 1 111 ? -4.132 9.317 24.796 1.00 94.62 111 SER A N 1
ATOM 868 C CA . SER A 1 111 ? -3.435 8.039 24.626 1.00 94.62 111 SER A CA 1
ATOM 869 C C . SER A 1 111 ? -3.329 7.685 23.141 1.00 94.62 111 SER A C 1
ATOM 871 O O . SER A 1 111 ? -4.293 7.849 22.387 1.00 94.62 111 SER A O 1
ATOM 873 N N . THR A 1 112 ? -2.211 7.089 22.729 1.00 95.69 112 THR A N 1
ATOM 874 C CA . THR A 1 112 ? -1.999 6.640 21.344 1.00 95.69 112 THR A CA 1
ATOM 875 C C . THR A 1 112 ? -3.115 5.710 20.855 1.00 95.69 112 THR A C 1
ATOM 877 O O . THR A 1 112 ? -3.543 5.810 19.707 1.00 95.69 112 THR A O 1
ATOM 880 N N . MET A 1 113 ? -3.662 4.847 21.724 1.00 95.06 113 MET A N 1
ATOM 881 C CA . MET A 1 113 ? -4.809 3.998 21.368 1.00 95.06 113 MET A CA 1
ATOM 882 C C . MET A 1 113 ? -6.103 4.779 21.165 1.00 95.06 113 MET A C 1
ATOM 884 O O . MET A 1 113 ? -6.931 4.383 20.345 1.00 95.06 113 MET A O 1
ATOM 888 N N . THR A 1 114 ? -6.314 5.850 21.924 1.00 94.38 114 THR A N 1
ATOM 889 C CA . THR A 1 114 ? -7.474 6.722 21.740 1.00 94.38 114 THR A CA 1
ATOM 890 C C . THR A 1 114 ? -7.392 7.398 20.378 1.00 94.38 114 THR A C 1
ATOM 892 O O . THR A 1 114 ? -8.312 7.236 19.581 1.00 94.38 114 THR A O 1
ATOM 895 N N . THR A 1 115 ? -6.260 8.036 20.070 1.00 94.31 115 THR A N 1
ATOM 896 C CA . THR A 1 115 ? -6.007 8.674 18.772 1.00 94.31 115 THR A CA 1
ATOM 897 C C . THR A 1 115 ? -6.149 7.674 17.625 1.00 94.31 115 THR A C 1
ATOM 899 O O . THR A 1 115 ? -6.870 7.933 16.669 1.00 94.31 115 THR A O 1
ATOM 902 N N . TRP A 1 116 ? -5.567 6.476 17.743 1.00 94.62 116 TRP A N 1
ATOM 903 C CA . TRP A 1 116 ? -5.705 5.420 16.734 1.00 94.62 116 TRP A CA 1
ATOM 904 C C . TRP A 1 116 ? -7.162 4.994 16.504 1.00 94.62 116 TRP A C 1
ATOM 906 O O . TRP A 1 116 ? -7.585 4.791 15.365 1.00 94.62 116 TRP A O 1
ATOM 916 N N . ARG A 1 117 ? -7.954 4.855 17.577 1.00 93.88 117 ARG A N 1
ATOM 917 C CA . ARG A 1 117 ? -9.378 4.507 17.461 1.00 93.88 117 ARG A CA 1
ATOM 918 C C . ARG A 1 117 ? -10.168 5.620 16.791 1.00 93.88 117 ARG A C 1
ATOM 920 O O . ARG A 1 117 ? -11.010 5.286 15.968 1.00 93.88 117 ARG A O 1
ATOM 927 N N . ILE A 1 118 ? -9.887 6.881 17.116 1.00 94.44 118 ILE A N 1
ATOM 928 C CA . ILE A 1 118 ? -10.532 8.033 16.478 1.00 94.44 118 ILE A CA 1
ATOM 929 C C . ILE A 1 118 ? -10.244 8.028 14.978 1.00 94.44 118 ILE A C 1
ATOM 931 O O . ILE A 1 118 ? -11.175 7.972 14.179 1.00 94.44 118 ILE A O 1
ATOM 935 N N . LEU A 1 119 ? -8.965 7.948 14.598 1.00 93.62 119 LEU A N 1
ATOM 936 C CA . LEU A 1 119 ? -8.541 7.914 13.196 1.00 93.62 119 LEU A CA 1
ATOM 937 C C . LEU A 1 119 ? -9.232 6.791 12.410 1.00 93.62 119 LEU A C 1
ATOM 939 O O . LEU A 1 119 ? -9.728 7.018 11.313 1.00 93.62 119 LEU A O 1
ATOM 943 N N . ARG A 1 120 ? -9.293 5.577 12.974 1.00 92.62 120 ARG A N 1
ATOM 944 C CA . ARG A 1 120 ? -9.762 4.394 12.239 1.00 92.62 120 ARG A CA 1
ATOM 945 C C . ARG A 1 120 ? -11.271 4.156 12.310 1.00 92.62 120 ARG A C 1
ATOM 947 O O . ARG A 1 120 ? -11.823 3.586 11.376 1.00 92.62 120 ARG A O 1
ATOM 954 N N . LYS A 1 121 ? -11.923 4.485 13.430 1.00 92.06 121 LYS A N 1
ATOM 955 C CA . LYS A 1 121 ? -13.339 4.154 13.677 1.00 92.06 121 LYS A CA 1
ATOM 956 C C . LYS A 1 121 ? -14.282 5.342 13.540 1.00 92.06 121 LYS A C 1
ATOM 958 O O . LYS A 1 121 ? -15.421 5.113 13.164 1.00 92.06 121 LYS A O 1
ATOM 963 N N . ASP A 1 122 ? -13.841 6.549 13.892 1.00 93.25 122 ASP A N 1
ATOM 964 C CA . ASP A 1 122 ? -14.679 7.754 13.805 1.00 93.25 122 ASP A CA 1
ATOM 965 C C . ASP A 1 122 ? -14.441 8.472 12.476 1.00 93.25 122 ASP A C 1
ATOM 967 O O . ASP A 1 122 ? -15.381 8.713 11.731 1.00 93.25 122 ASP A O 1
ATOM 971 N N . LEU A 1 123 ? -13.173 8.718 12.135 1.00 92.25 123 LEU A N 1
ATOM 972 C CA . LEU A 1 123 ? -12.791 9.418 10.902 1.00 92.25 123 LEU A CA 1
ATOM 973 C C . LEU A 1 123 ? -12.639 8.482 9.693 1.00 92.25 123 LEU A C 1
ATOM 975 O O . LEU A 1 123 ? -12.483 8.937 8.567 1.00 92.25 123 LEU A O 1
ATOM 979 N N . SER A 1 124 ? -12.679 7.162 9.911 1.00 92.81 124 SER A N 1
ATOM 980 C CA . SER A 1 124 ? -12.549 6.134 8.863 1.00 92.81 124 SER A CA 1
ATOM 981 C C . SER A 1 124 ? -11.307 6.280 7.965 1.00 92.81 124 SER A C 1
ATOM 983 O O . SER A 1 124 ? -11.287 5.805 6.827 1.00 92.81 124 SER A O 1
ATOM 985 N N . LEU A 1 125 ? -10.239 6.886 8.488 1.00 89.06 125 LEU A N 1
ATOM 986 C CA . LEU A 1 125 ? -8.991 7.096 7.768 1.00 89.06 125 LEU A CA 1
ATOM 987 C C . LEU A 1 125 ? -8.214 5.784 7.657 1.00 89.06 125 LEU A C 1
ATOM 989 O O . LEU A 1 125 ? -8.089 5.005 8.611 1.00 89.06 125 LEU A O 1
ATOM 993 N N . LYS A 1 126 ? -7.660 5.544 6.470 1.00 84.38 126 LYS A N 1
ATOM 994 C CA . LYS A 1 126 ? -6.786 4.403 6.196 1.00 84.38 126 LYS A CA 1
ATOM 995 C C . LYS A 1 126 ? -5.352 4.904 6.044 1.00 84.38 126 LYS A C 1
ATOM 997 O O . LYS A 1 126 ? -5.157 5.941 5.416 1.00 84.38 126 LYS A O 1
ATOM 1002 N N . PRO A 1 127 ? -4.351 4.179 6.576 1.00 80.56 127 PRO A N 1
ATOM 1003 C CA . PRO A 1 127 ? -2.957 4.510 6.321 1.00 80.56 127 PRO A CA 1
ATOM 1004 C C . PRO A 1 127 ? -2.714 4.538 4.812 1.00 80.56 127 PRO A C 1
ATOM 1006 O O . PRO A 1 127 ? -2.911 3.523 4.138 1.00 80.56 127 PRO A O 1
ATOM 1009 N N . TYR A 1 128 ? -2.310 5.690 4.284 1.00 77.50 128 TYR A N 1
ATOM 1010 C CA . TYR A 1 128 ? -1.876 5.769 2.900 1.00 77.50 128 TYR A CA 1
ATOM 1011 C C . TYR A 1 128 ? -0.508 5.096 2.792 1.00 77.50 128 TYR A C 1
ATOM 1013 O O . TYR A 1 128 ? 0.446 5.478 3.472 1.00 77.50 128 TYR A O 1
ATOM 1021 N N . LYS A 1 129 ? -0.411 4.046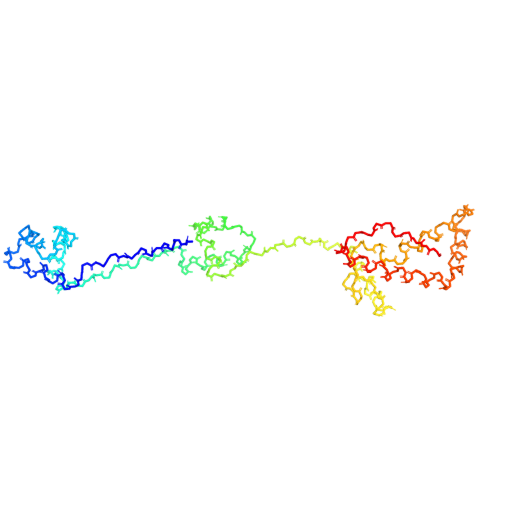 1.975 1.00 72.69 129 LYS A N 1
ATOM 1022 C CA . LYS A 1 129 ? 0.864 3.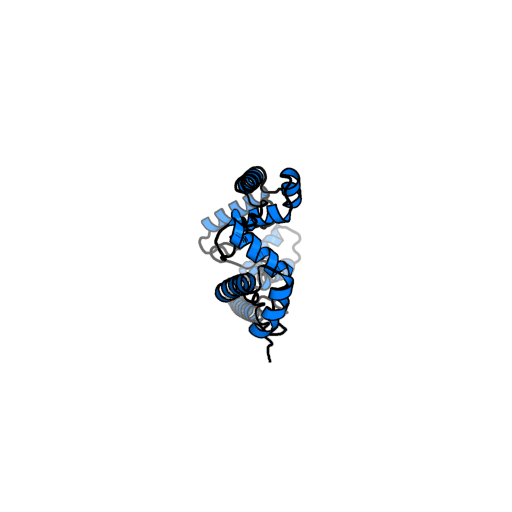382 1.709 1.00 72.69 129 LYS A CA 1
ATOM 1023 C C . LYS A 1 129 ? 1.599 4.212 0.667 1.00 72.69 129 LYS A C 1
ATOM 1025 O O . LYS A 1 129 ? 1.280 4.115 -0.514 1.00 72.69 129 LYS A O 1
ATOM 1030 N N . VAL A 1 130 ? 2.572 5.008 1.107 1.00 71.00 130 VAL A N 1
ATOM 1031 C CA . VAL A 1 130 ? 3.463 5.728 0.192 1.00 71.00 130 VAL A CA 1
ATOM 1032 C C . VAL A 1 130 ? 4.147 4.698 -0.705 1.00 71.00 130 VAL A C 1
ATOM 1034 O O . VAL A 1 130 ? 4.916 3.856 -0.238 1.00 71.00 130 VAL A O 1
ATOM 1037 N N . GLN A 1 131 ? 3.812 4.719 -1.992 1.00 68.62 131 GLN A N 1
ATOM 1038 C CA . GLN A 1 131 ? 4.544 3.971 -3.000 1.00 68.62 131 GLN A CA 1
ATOM 1039 C C . GLN A 1 131 ? 5.729 4.837 -3.410 1.00 68.62 131 GLN A C 1
ATOM 1041 O O . GLN A 1 131 ? 5.549 5.878 -4.036 1.00 68.62 131 GLN A O 1
ATOM 1046 N N . LEU A 1 132 ? 6.933 4.418 -3.020 1.00 63.97 132 LEU A N 1
ATOM 1047 C CA . LEU A 1 132 ? 8.173 4.972 -3.556 1.00 63.97 132 LEU A CA 1
ATOM 1048 C C . LEU A 1 132 ? 8.243 4.592 -5.036 1.00 63.97 132 LEU A C 1
ATOM 1050 O O . LEU A 1 132 ? 8.705 3.513 -5.401 1.00 63.97 132 LEU A O 1
ATOM 1054 N N . VAL A 1 133 ? 7.699 5.463 -5.875 1.00 61.03 133 VAL A N 1
ATOM 1055 C CA . VAL A 1 133 ? 7.920 5.447 -7.317 1.00 61.03 133 VAL A CA 1
ATOM 1056 C C . VAL A 1 133 ? 9.208 6.205 -7.613 1.00 61.03 133 VAL A C 1
ATOM 1058 O O . VAL A 1 133 ? 9.620 7.070 -6.840 1.00 61.03 133 VAL A O 1
ATOM 1061 N N . GLN A 1 134 ? 9.874 5.843 -8.708 1.00 67.44 134 GLN A N 1
ATOM 1062 C CA . GLN A 1 134 ? 11.060 6.560 -9.164 1.00 67.44 134 GLN A CA 1
ATOM 1063 C C . GLN A 1 134 ? 10.719 8.046 -9.322 1.00 67.44 134 GLN A C 1
ATOM 1065 O O . GLN A 1 134 ? 9.703 8.385 -9.931 1.00 67.44 134 GLN A O 1
ATOM 1070 N N . GLU A 1 135 ? 11.550 8.912 -8.740 1.00 69.94 135 GLU A N 1
ATOM 1071 C CA . GLU A 1 135 ? 11.460 10.352 -8.956 1.00 69.94 135 GLU A CA 1
ATOM 1072 C C . GLU A 1 135 ? 11.518 10.622 -10.461 1.00 69.94 135 GLU A C 1
ATOM 1074 O O . GLU A 1 135 ? 12.413 10.122 -11.144 1.00 69.94 135 GLU A O 1
ATOM 1079 N N . LEU A 1 136 ? 10.537 11.373 -10.963 1.00 68.75 136 LEU A N 1
ATOM 1080 C CA . LEU A 1 136 ? 10.469 11.786 -12.359 1.00 68.75 136 LEU A CA 1
ATOM 1081 C C . LEU A 1 136 ? 11.645 12.716 -12.643 1.00 68.75 136 LEU A C 1
ATOM 1083 O O . LEU A 1 136 ? 11.655 13.872 -12.221 1.00 68.75 136 LEU A O 1
ATOM 1087 N N . LYS A 1 137 ? 12.655 12.202 -13.341 1.00 77.81 137 LYS A N 1
ATOM 1088 C CA . LYS A 1 137 ? 13.827 12.986 -13.720 1.00 77.81 137 LYS A CA 1
ATOM 1089 C C . LYS A 1 137 ? 13.514 13.798 -14.977 1.00 77.81 137 LYS A C 1
ATOM 1091 O O . LYS A 1 137 ? 12.755 13.335 -15.828 1.00 77.81 137 LYS A O 1
ATOM 1096 N N . PRO A 1 138 ? 14.176 14.948 -15.189 1.00 71.50 138 PRO A N 1
ATOM 1097 C CA . PRO A 1 138 ? 14.088 15.697 -16.446 1.00 71.50 138 PRO A CA 1
ATOM 1098 C C . PRO A 1 138 ? 14.299 14.827 -17.703 1.00 71.50 138 PRO A C 1
ATOM 1100 O O . PRO A 1 138 ? 13.629 15.021 -18.713 1.00 71.50 138 PRO A O 1
ATOM 1103 N N . ALA A 1 139 ? 15.162 13.808 -17.624 1.00 69.69 139 ALA A N 1
ATOM 1104 C CA . ALA A 1 139 ? 15.404 12.849 -18.706 1.00 69.69 139 ALA A CA 1
ATOM 1105 C C . ALA A 1 139 ? 14.191 11.951 -19.037 1.00 69.69 139 ALA A C 1
ATOM 1107 O O . ALA A 1 139 ? 14.035 11.534 -20.184 1.00 69.69 139 ALA A O 1
ATOM 1108 N N . ASP A 1 140 ? 13.295 11.692 -18.080 1.00 66.38 140 ASP A N 1
ATOM 1109 C CA . ASP A 1 140 ? 12.093 10.878 -18.306 1.00 66.38 140 ASP A CA 1
ATOM 1110 C C . ASP A 1 140 ? 11.082 11.600 -19.210 1.00 66.38 140 ASP A C 1
ATOM 1112 O O . ASP A 1 140 ? 10.302 10.954 -19.915 1.00 66.38 140 ASP A O 1
ATOM 1116 N N . HIS A 1 141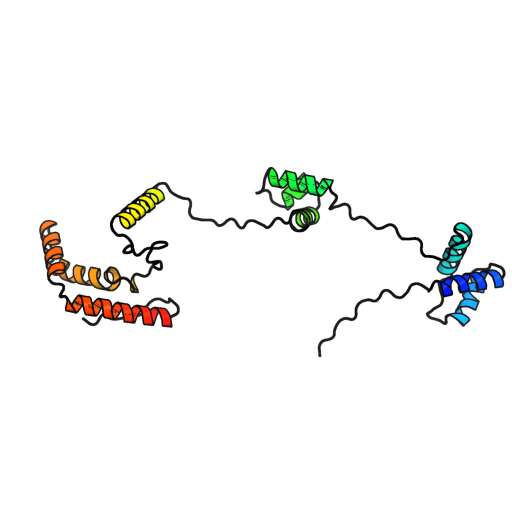 ? 11.125 12.938 -19.259 1.00 65.88 141 HIS A N 1
ATOM 1117 C CA . HIS A 1 141 ? 10.329 13.724 -20.204 1.00 65.88 141 HIS A CA 1
ATOM 1118 C C . HIS A 1 141 ? 10.747 13.460 -21.652 1.00 65.88 141 HIS A C 1
ATOM 1120 O O . HIS A 1 141 ? 9.882 13.328 -22.513 1.00 65.88 141 HIS A O 1
ATOM 1126 N N . TYR A 1 142 ? 12.049 13.312 -21.915 1.00 62.53 142 TYR A N 1
ATOM 1127 C CA . TYR A 1 142 ? 12.562 12.990 -23.249 1.00 62.53 142 TYR A CA 1
ATOM 1128 C C . TYR A 1 142 ? 12.108 11.596 -23.702 1.00 62.53 142 TYR A C 1
ATOM 1130 O O . TYR A 1 142 ? 11.694 11.410 -24.846 1.00 62.53 142 TYR A O 1
ATOM 1138 N N . VAL A 1 143 ? 12.096 10.622 -22.786 1.00 65.88 143 VAL A N 1
ATOM 1139 C CA . VAL A 1 143 ? 11.584 9.269 -23.057 1.00 65.88 143 VAL A CA 1
ATOM 1140 C C . VAL A 1 143 ? 10.090 9.301 -23.402 1.00 65.88 143 VAL A C 1
ATOM 1142 O O . VAL A 1 143 ? 9.669 8.624 -24.339 1.00 65.88 143 VAL A O 1
ATOM 1145 N N . ARG A 1 144 ? 9.290 10.116 -22.700 1.00 67.00 144 ARG A N 1
ATOM 1146 C CA . ARG A 1 144 ? 7.855 10.290 -22.996 1.00 67.00 144 ARG A CA 1
ATOM 1147 C C . ARG A 1 144 ? 7.611 10.998 -24.330 1.00 67.00 144 ARG A C 1
ATOM 1149 O O . ARG A 1 144 ? 6.858 10.474 -25.138 1.00 67.00 144 ARG A O 1
ATOM 1156 N N . GLN A 1 145 ? 8.322 12.091 -24.614 1.00 70.06 145 GLN A N 1
ATOM 1157 C CA . GLN A 1 145 ? 8.252 12.781 -25.912 1.00 70.06 145 GLN A CA 1
ATOM 1158 C C . GLN A 1 145 ? 8.650 11.862 -27.078 1.00 70.06 145 GLN A C 1
ATOM 1160 O O . GLN A 1 145 ? 8.040 11.900 -28.145 1.00 70.06 145 GLN A O 1
ATOM 1165 N N . THR A 1 146 ? 9.646 10.996 -26.868 1.00 75.12 146 THR A N 1
ATOM 1166 C CA . THR A 1 146 ? 10.048 9.993 -27.864 1.00 75.12 146 THR A CA 1
ATOM 1167 C C . THR A 1 146 ? 8.936 8.968 -28.094 1.00 75.12 146 THR A C 1
ATOM 1169 O O . THR A 1 146 ? 8.669 8.604 -29.236 1.00 75.12 146 THR A O 1
ATOM 1172 N N . MET A 1 147 ? 8.255 8.518 -27.034 1.00 78.31 147 MET A N 1
ATOM 1173 C CA . MET A 1 147 ? 7.126 7.590 -27.155 1.00 78.31 147 MET A CA 1
ATOM 1174 C C . MET A 1 147 ? 5.924 8.222 -27.861 1.00 78.31 147 MET A C 1
ATOM 1176 O O . MET A 1 147 ? 5.352 7.569 -28.730 1.00 78.31 147 MET A O 1
ATOM 1180 N N . ASP A 1 148 ? 5.597 9.483 -27.575 1.00 80.44 148 ASP A N 1
ATOM 1181 C CA . ASP A 1 148 ? 4.520 10.209 -28.263 1.00 80.44 148 ASP A CA 1
ATOM 1182 C C . ASP A 1 148 ? 4.812 10.340 -29.769 1.00 80.44 148 ASP A C 1
ATOM 1184 O O . ASP A 1 148 ? 3.949 10.089 -30.616 1.00 80.44 148 ASP A O 1
ATOM 1188 N N . LEU A 1 149 ? 6.065 10.647 -30.128 1.00 84.06 149 LEU A N 1
ATOM 1189 C CA . LEU A 1 149 ? 6.511 10.692 -31.522 1.00 84.06 149 LEU A CA 1
ATOM 1190 C C . LEU A 1 149 ? 6.417 9.318 -32.201 1.00 84.06 149 LEU A C 1
ATOM 1192 O O . LEU A 1 149 ? 5.943 9.218 -33.335 1.00 84.06 149 LEU A O 1
ATOM 1196 N N . LEU A 1 150 ? 6.865 8.254 -31.526 1.00 83.25 150 LEU A N 1
ATOM 1197 C CA . LEU A 1 150 ? 6.809 6.890 -32.054 1.00 83.25 150 LEU A CA 1
ATOM 1198 C C . LEU A 1 150 ? 5.366 6.424 -32.263 1.00 83.25 150 LEU A C 1
ATOM 1200 O O . LEU A 1 150 ? 5.072 5.843 -33.304 1.00 83.25 150 LEU A O 1
ATOM 1204 N N . GLN A 1 151 ? 4.467 6.716 -31.322 1.00 82.81 151 GLN A N 1
ATOM 1205 C CA . GLN A 1 151 ? 3.043 6.399 -31.439 1.00 82.81 151 GLN A CA 1
ATOM 1206 C C . GLN A 1 151 ? 2.377 7.185 -32.573 1.00 82.81 151 GLN A C 1
ATOM 1208 O O . GLN A 1 151 ? 1.571 6.623 -33.308 1.00 82.81 151 GLN A O 1
ATOM 1213 N N . THR A 1 152 ? 2.769 8.447 -32.775 1.00 86.69 152 THR A N 1
ATOM 1214 C CA . THR A 1 152 ? 2.285 9.273 -33.894 1.00 86.69 152 THR A CA 1
ATOM 1215 C C . THR A 1 152 ? 2.751 8.725 -35.244 1.00 86.69 152 THR A C 1
ATOM 1217 O O . THR A 1 152 ? 1.981 8.663 -36.199 1.00 86.69 152 THR A O 1
ATOM 1220 N N . LYS A 1 153 ? 4.022 8.321 -35.344 1.00 88.69 153 LYS A N 1
ATOM 1221 C CA . LYS A 1 153 ? 4.624 7.854 -36.601 1.00 88.69 153 LYS A CA 1
ATOM 1222 C C . LYS A 1 153 ? 4.250 6.408 -36.947 1.00 88.69 153 LYS A C 1
ATOM 1224 O O . LYS A 1 153 ? 4.193 6.060 -38.125 1.00 88.69 153 LYS A O 1
ATOM 1229 N N . PHE A 1 154 ? 4.012 5.571 -35.939 1.00 86.12 154 PHE A N 1
ATOM 1230 C CA . PHE A 1 154 ? 3.730 4.141 -36.078 1.00 86.12 154 PHE A CA 1
ATOM 1231 C C . PHE A 1 154 ? 2.511 3.735 -35.234 1.00 86.12 154 PHE A C 1
ATOM 1233 O O . PHE A 1 154 ? 2.656 2.991 -34.258 1.00 86.12 154 PHE A O 1
ATOM 1240 N N . PRO A 1 155 ? 1.303 4.198 -35.598 1.00 83.69 155 PRO A N 1
ATOM 1241 C CA . PRO A 1 155 ? 0.093 3.887 -34.844 1.00 83.69 155 PRO A CA 1
ATOM 1242 C C . PRO A 1 155 ? -0.119 2.371 -34.766 1.00 83.69 155 PRO A C 1
ATOM 1244 O O . PRO A 1 155 ? 0.103 1.658 -35.747 1.00 83.69 155 PRO A O 1
ATOM 1247 N N . ASP A 1 156 ? -0.477 1.883 -33.576 1.00 83.44 156 ASP A N 1
ATOM 1248 C CA . ASP A 1 156 ? -0.744 0.471 -33.242 1.00 83.44 156 ASP A CA 1
ATOM 1249 C C . ASP A 1 156 ? 0.392 -0.530 -33.522 1.00 83.44 156 ASP A C 1
ATOM 1251 O O . ASP A 1 156 ? 0.221 -1.739 -33.376 1.00 83.44 156 ASP A O 1
ATOM 1255 N N . ARG A 1 157 ? 1.579 -0.045 -33.898 1.00 83.06 157 ARG A N 1
ATOM 1256 C CA . ARG A 1 157 ? 2.751 -0.874 -34.229 1.00 83.06 157 ARG A CA 1
ATOM 1257 C C . ARG A 1 157 ? 3.896 -0.724 -33.233 1.00 83.06 157 ARG A C 1
ATOM 1259 O O . ARG A 1 157 ? 4.923 -1.383 -33.375 1.00 83.06 157 ARG A O 1
ATOM 1266 N N . VAL A 1 158 ? 3.737 0.140 -32.234 1.00 83.69 158 VAL A N 1
ATOM 1267 C CA . VAL A 1 158 ? 4.713 0.299 -31.154 1.00 83.69 158 VAL A CA 1
ATOM 1268 C C . VAL A 1 158 ? 4.522 -0.820 -30.135 1.00 83.69 158 VAL A C 1
ATOM 1270 O O . VAL A 1 158 ? 3.441 -0.981 -29.572 1.00 83.69 158 VAL A O 1
ATOM 1273 N N . ILE A 1 159 ? 5.602 -1.564 -29.892 1.00 84.56 159 ILE A N 1
ATOM 1274 C CA . ILE A 1 159 ? 5.690 -2.627 -28.891 1.00 84.56 159 ILE A CA 1
ATOM 1275 C C . ILE A 1 159 ? 6.501 -2.083 -27.712 1.00 84.56 159 ILE A C 1
ATOM 1277 O O . ILE A 1 159 ? 7.701 -1.842 -27.829 1.00 84.56 159 ILE A O 1
ATOM 1281 N N . SER A 1 160 ? 5.841 -1.826 -26.585 1.00 80.38 160 SER A N 1
ATOM 1282 C CA . SER A 1 160 ? 6.455 -1.219 -25.395 1.00 80.38 160 SER A CA 1
ATOM 1283 C C . SER A 1 160 ? 5.559 -1.377 -24.163 1.00 80.38 160 SER A C 1
ATOM 1285 O O . SER A 1 160 ? 4.357 -1.641 -24.273 1.00 80.38 160 SER A O 1
ATOM 1287 N N . ARG A 1 161 ? 6.125 -1.165 -22.969 1.00 73.31 161 ARG A N 1
ATOM 1288 C CA . ARG A 1 161 ? 5.346 -1.104 -21.723 1.00 73.31 161 ARG A CA 1
ATOM 1289 C C . ARG A 1 161 ? 4.356 0.057 -21.792 1.00 73.31 161 ARG A C 1
ATOM 1291 O O . ARG A 1 161 ? 4.764 1.190 -22.028 1.00 73.31 161 ARG A O 1
ATOM 1298 N N . ASN A 1 162 ? 3.081 -0.230 -21.529 1.00 71.06 162 ASN A N 1
ATOM 1299 C CA . ASN A 1 162 ? 1.978 0.743 -21.571 1.00 71.06 162 ASN A CA 1
ATOM 1300 C C . ASN A 1 162 ? 1.718 1.356 -22.965 1.00 71.06 162 ASN A C 1
ATOM 1302 O O . ASN A 1 162 ? 1.261 2.492 -23.060 1.00 71.06 162 ASN A O 1
ATOM 1306 N N . SER A 1 163 ? 2.014 0.622 -24.041 1.00 77.75 163 SER A N 1
ATOM 1307 C CA . SER A 1 163 ? 1.629 0.988 -25.415 1.00 77.75 163 SER A CA 1
ATOM 1308 C C . SER A 1 163 ? 0.499 0.092 -25.941 1.00 77.75 163 SER A C 1
ATOM 1310 O O . SER A 1 163 ? 0.068 -0.821 -25.234 1.00 77.75 163 SER A O 1
ATOM 1312 N N . ALA A 1 164 ? 0.034 0.341 -27.173 1.00 78.50 164 ALA A N 1
ATOM 1313 C CA . ALA A 1 164 ? -1.021 -0.441 -27.829 1.00 78.50 164 ALA A CA 1
ATOM 1314 C C . ALA A 1 164 ? -0.732 -1.954 -27.814 1.00 78.50 164 ALA A C 1
ATOM 1316 O O . ALA A 1 164 ? -1.620 -2.752 -27.519 1.00 78.50 164 ALA A O 1
ATOM 1317 N N . VAL A 1 165 ? 0.528 -2.344 -28.043 1.00 82.81 165 VAL A N 1
ATOM 1318 C CA . VAL A 1 165 ? 0.999 -3.719 -27.848 1.00 82.81 165 VAL A CA 1
ATOM 1319 C C . VAL A 1 165 ? 1.858 -3.763 -26.588 1.00 82.81 165 VAL A C 1
ATOM 1321 O O . VAL A 1 165 ? 3.051 -3.450 -26.602 1.00 82.81 165 VAL A O 1
ATOM 1324 N N . ASN A 1 166 ? 1.236 -4.135 -25.467 1.00 82.75 166 ASN A N 1
ATOM 1325 C CA . ASN A 1 166 ? 1.933 -4.211 -24.189 1.00 82.75 166 ASN A CA 1
ATOM 1326 C C . ASN A 1 166 ? 2.977 -5.337 -24.204 1.00 82.75 166 ASN A C 1
ATOM 1328 O O . ASN A 1 166 ? 2.639 -6.499 -24.430 1.00 82.75 166 ASN A O 1
ATOM 1332 N N . TRP A 1 167 ? 4.232 -4.992 -23.917 1.00 83.75 167 TRP A N 1
ATOM 1333 C CA . TRP A 1 167 ? 5.347 -5.939 -23.935 1.00 83.75 167 TRP A CA 1
ATOM 1334 C C . TRP A 1 167 ? 6.036 -6.042 -22.571 1.00 83.75 167 TRP A C 1
ATOM 1336 O O . TRP A 1 167 ? 6.308 -5.009 -21.945 1.00 83.75 167 TRP A O 1
ATOM 1346 N N . PRO A 1 168 ? 6.333 -7.261 -22.087 1.00 81.25 168 PRO A N 1
ATOM 1347 C CA . PRO A 1 168 ? 6.985 -7.447 -20.799 1.00 81.25 168 PRO A CA 1
ATOM 1348 C C . PRO A 1 168 ? 8.417 -6.873 -20.769 1.00 81.25 168 PRO A C 1
ATOM 1350 O O . PRO A 1 168 ? 9.128 -6.867 -21.777 1.00 81.25 168 PRO A O 1
ATOM 1353 N N . PRO A 1 169 ? 8.871 -6.355 -19.610 1.00 76.56 169 PRO A N 1
ATOM 1354 C CA . PRO A 1 169 ? 10.249 -5.904 -19.451 1.00 76.56 169 PRO A CA 1
ATOM 1355 C C . PRO A 1 169 ? 11.230 -7.086 -19.488 1.00 76.56 169 PRO A C 1
ATOM 1357 O O . PRO A 1 169 ? 10.928 -8.156 -18.970 1.00 76.56 169 PRO A O 1
ATOM 1360 N N . ARG A 1 170 ? 12.450 -6.844 -19.998 1.00 75.56 170 ARG A N 1
ATOM 1361 C CA . ARG A 1 170 ? 13.566 -7.818 -20.038 1.00 75.56 170 ARG A CA 1
ATOM 1362 C C . ARG A 1 170 ? 13.261 -9.098 -20.827 1.00 75.56 170 ARG A C 1
ATOM 1364 O O . ARG A 1 170 ? 13.727 -10.175 -20.474 1.00 75.56 170 ARG A O 1
ATOM 1371 N N . SER A 1 171 ? 12.506 -8.974 -21.911 1.00 79.56 171 SER A N 1
ATOM 1372 C CA . SER A 1 171 ? 12.101 -10.102 -22.755 1.00 79.56 171 SER A CA 1
ATOM 1373 C C . SER A 1 171 ? 12.923 -10.210 -24.039 1.00 79.56 171 SER A C 1
ATOM 1375 O O . SER A 1 171 ? 12.364 -10.443 -25.106 1.00 79.56 171 SER A O 1
ATOM 1377 N N . CYS A 1 172 ? 14.249 -10.063 -23.933 1.00 78.75 172 CYS A N 1
ATOM 1378 C CA . CYS A 1 172 ? 15.173 -10.222 -25.064 1.00 78.75 172 CYS A CA 1
ATOM 1379 C C . CYS A 1 172 ? 15.036 -11.610 -25.718 1.00 78.75 172 CYS A C 1
ATOM 1381 O O . CYS A 1 172 ? 15.137 -11.739 -26.933 1.00 78.75 172 CYS A O 1
ATOM 1383 N N . ASP A 1 173 ? 14.682 -12.632 -24.930 1.00 80.25 173 ASP A N 1
ATOM 1384 C CA . ASP A 1 173 ? 14.417 -13.995 -25.410 1.00 80.25 173 ASP A CA 1
ATOM 1385 C C . ASP A 1 173 ? 13.214 -14.098 -26.363 1.00 80.25 173 ASP A C 1
ATOM 1387 O O . ASP A 1 173 ? 13.063 -15.115 -27.041 1.00 80.25 173 ASP A O 1
ATOM 1391 N N . LEU A 1 174 ? 12.353 -13.074 -26.405 1.00 82.19 174 LEU A N 1
ATOM 1392 C CA . LEU A 1 174 ? 11.141 -13.012 -27.223 1.00 82.19 174 LEU A CA 1
ATOM 1393 C C . LEU A 1 174 ? 11.243 -12.004 -28.374 1.00 82.19 174 LEU A C 1
ATOM 1395 O O . LEU A 1 174 ? 10.373 -12.005 -29.239 1.00 82.19 174 LEU A O 1
ATOM 1399 N N . THR A 1 175 ? 12.274 -11.161 -28.427 1.00 84.38 175 THR A N 1
ATOM 1400 C CA . THR A 1 175 ? 12.426 -10.169 -29.498 1.00 84.38 175 THR A CA 1
ATOM 1401 C C . THR A 1 175 ? 13.265 -10.751 -30.643 1.00 84.38 175 THR A C 1
ATOM 1403 O O . THR A 1 175 ? 14.449 -11.017 -30.433 1.00 84.38 175 THR A O 1
ATOM 1406 N N . PRO A 1 176 ? 12.729 -10.894 -31.874 1.00 86.94 176 PRO A N 1
ATOM 1407 C CA . PRO A 1 176 ? 13.481 -11.399 -33.033 1.00 86.94 176 PRO A CA 1
ATOM 1408 C C . PRO A 1 176 ? 14.808 -10.689 -33.310 1.00 86.94 176 PRO A C 1
ATOM 1410 O O . PRO A 1 176 ? 15.769 -11.301 -33.770 1.00 86.94 176 PRO A O 1
ATOM 1413 N N . LEU A 1 177 ? 14.871 -9.390 -33.015 1.00 88.19 177 LEU A N 1
ATOM 1414 C CA . LEU A 1 177 ? 16.092 -8.612 -33.187 1.00 88.19 177 LEU A CA 1
ATOM 1415 C C . LEU A 1 177 ? 17.175 -9.030 -32.182 1.00 88.19 177 LEU A C 1
ATOM 1417 O O . LEU A 1 177 ? 18.333 -9.180 -32.562 1.00 88.19 177 LEU A O 1
ATOM 1421 N N . ASP A 1 178 ? 16.782 -9.259 -30.926 1.00 85.69 178 ASP A N 1
ATOM 1422 C CA . ASP A 1 178 ? 17.702 -9.531 -29.821 1.00 85.69 178 ASP A CA 1
ATOM 1423 C C . ASP A 1 178 ? 18.233 -10.966 -29.847 1.00 85.69 178 ASP A C 1
ATOM 1425 O O . ASP A 1 178 ? 19.437 -11.165 -29.713 1.00 85.69 178 ASP A O 1
ATOM 1429 N N . TYR A 1 179 ? 17.369 -11.969 -30.051 1.00 83.94 179 TYR A N 1
ATOM 1430 C CA . TYR A 1 179 ? 17.816 -13.368 -30.035 1.00 83.94 179 TYR A CA 1
ATOM 1431 C C . TYR A 1 179 ? 18.424 -13.843 -31.365 1.00 83.94 179 TYR A C 1
ATOM 1433 O O . TYR A 1 179 ? 19.026 -14.915 -31.393 1.00 83.94 179 TYR A O 1
ATOM 1441 N N . PHE A 1 180 ? 18.231 -13.109 -32.468 1.00 87.88 180 PHE A N 1
ATOM 1442 C CA . PHE A 1 180 ? 18.695 -13.522 -33.797 1.00 87.88 180 PHE A CA 1
ATOM 1443 C C . PHE A 1 180 ? 19.463 -12.419 -34.536 1.00 87.88 180 PHE A C 1
ATOM 1445 O O . PHE A 1 180 ? 20.660 -12.587 -34.777 1.00 87.88 180 PHE A O 1
ATOM 1452 N N . LEU A 1 181 ? 18.811 -11.305 -34.899 1.00 89.38 181 LEU A N 1
ATOM 1453 C CA . LEU A 1 181 ? 19.368 -10.367 -35.888 1.00 89.38 181 LEU A CA 1
ATOM 1454 C C . LEU A 1 181 ? 20.736 -9.824 -35.473 1.00 89.38 181 LEU A C 1
ATOM 1456 O O . LEU A 1 181 ? 21.665 -9.841 -36.274 1.00 89.38 181 LEU A O 1
ATOM 1460 N N . TRP A 1 182 ? 20.872 -9.338 -34.238 1.00 89.19 182 TRP A N 1
ATOM 1461 C CA . TRP A 1 182 ? 22.113 -8.693 -33.812 1.00 89.19 182 TRP A CA 1
ATOM 1462 C C . TRP A 1 182 ? 23.293 -9.660 -33.741 1.00 89.19 182 TRP A C 1
ATOM 1464 O O . TRP A 1 182 ? 24.399 -9.269 -34.106 1.00 89.19 182 TRP A O 1
ATOM 1474 N N . GLY A 1 183 ? 23.065 -10.913 -33.336 1.00 88.44 183 GLY A N 1
ATOM 1475 C CA . GLY A 1 183 ? 24.090 -11.960 -33.377 1.00 88.44 183 GLY A CA 1
ATOM 1476 C C . GLY A 1 183 ? 24.498 -12.285 -34.814 1.00 88.44 183 GLY A C 1
ATOM 1477 O O . GLY A 1 183 ? 25.667 -12.166 -35.165 1.00 88.44 183 GLY A O 1
ATOM 1478 N N . TYR A 1 184 ? 23.512 -12.568 -35.670 1.00 88.44 184 TYR A N 1
ATOM 1479 C CA . TYR A 1 184 ? 23.727 -12.892 -37.082 1.00 88.44 184 TYR A CA 1
ATOM 1480 C C . TYR A 1 184 ? 24.479 -11.790 -37.840 1.00 88.44 184 TYR A C 1
ATOM 1482 O O . TYR A 1 184 ? 25.456 -12.048 -38.544 1.00 88.44 184 TYR A O 1
ATOM 1490 N N . VAL A 1 185 ? 24.029 -10.541 -37.686 1.00 90.19 185 VAL A N 1
ATOM 1491 C CA . VAL A 1 185 ? 24.645 -9.386 -38.345 1.00 90.19 185 VAL A CA 1
ATOM 1492 C C . VAL A 1 185 ? 26.053 -9.176 -37.811 1.00 90.19 185 VAL A C 1
ATOM 1494 O O . VAL A 1 185 ? 26.954 -8.940 -38.605 1.00 90.19 185 VAL A O 1
ATOM 1497 N N . LYS A 1 186 ? 26.277 -9.294 -36.498 1.00 87.69 186 LYS A N 1
ATOM 1498 C CA . LYS A 1 186 ? 27.615 -9.150 -35.917 1.00 87.69 186 LYS A CA 1
ATOM 1499 C C . LYS A 1 186 ? 28.584 -10.179 -36.504 1.00 87.69 186 LYS A C 1
ATOM 1501 O O . LYS A 1 186 ? 29.652 -9.786 -36.966 1.00 87.69 186 LYS A O 1
ATOM 1506 N N . ASP A 1 187 ? 28.199 -11.449 -36.553 1.00 88.94 187 ASP A N 1
ATOM 1507 C CA . ASP A 1 187 ? 29.064 -12.514 -37.068 1.00 88.94 187 ASP A CA 1
ATOM 1508 C C . ASP A 1 187 ? 29.446 -12.272 -38.537 1.00 88.94 187 ASP A C 1
ATOM 1510 O O . ASP A 1 187 ? 30.617 -12.380 -38.900 1.00 88.94 187 ASP A O 1
ATOM 1514 N N . LYS A 1 188 ? 28.491 -11.844 -39.375 1.00 88.12 188 LYS A N 1
ATOM 1515 C CA . LYS A 1 188 ? 28.760 -11.506 -40.783 1.00 88.12 188 LYS A CA 1
ATOM 1516 C C . LYS A 1 188 ? 29.565 -10.224 -40.970 1.00 88.12 188 LYS A C 1
ATOM 1518 O O . LYS A 1 188 ? 30.447 -10.164 -41.820 1.00 88.12 188 LYS A O 1
ATOM 1523 N N . VAL A 1 189 ? 29.252 -9.178 -40.213 1.00 90.50 189 VAL A N 1
ATOM 1524 C CA . VAL A 1 189 ? 29.868 -7.854 -40.377 1.00 90.50 189 VAL A CA 1
ATOM 1525 C C . VAL A 1 189 ? 31.341 -7.873 -39.983 1.00 90.50 189 VAL A C 1
ATOM 1527 O O . VAL A 1 189 ? 32.154 -7.208 -40.632 1.00 90.50 189 VAL A O 1
ATOM 1530 N N . TYR A 1 190 ? 31.681 -8.639 -38.945 1.00 88.25 190 TYR A N 1
ATOM 1531 C CA . TYR A 1 190 ? 33.041 -8.741 -38.422 1.00 88.25 190 TYR A CA 1
ATOM 1532 C C . TYR A 1 190 ? 33.861 -9.891 -39.021 1.00 88.25 190 TYR A C 1
ATOM 1534 O O . TYR A 1 190 ? 35.051 -9.968 -38.722 1.00 88.25 190 TYR A O 1
ATOM 1542 N N . ALA A 1 191 ? 33.288 -10.724 -39.897 1.00 87.12 191 ALA A N 1
ATOM 1543 C CA . ALA A 1 191 ? 34.019 -11.791 -40.589 1.00 87.12 191 ALA A CA 1
ATOM 1544 C C . ALA A 1 191 ? 35.253 -11.266 -41.351 1.00 87.12 191 ALA A C 1
ATOM 1546 O O . ALA A 1 191 ? 36.322 -11.867 -41.285 1.00 87.12 191 ALA A O 1
ATOM 1547 N N . ASP A 1 192 ? 35.122 -10.100 -41.994 1.00 83.06 192 ASP A N 1
ATOM 1548 C CA . ASP A 1 192 ? 36.187 -9.470 -42.789 1.00 83.06 192 ASP A CA 1
ATOM 1549 C C . ASP A 1 192 ? 37.055 -8.478 -41.980 1.00 83.06 192 ASP A C 1
ATOM 1551 O O . ASP A 1 192 ? 37.913 -7.805 -42.547 1.00 83.06 192 ASP A O 1
ATOM 1555 N N . ASN A 1 193 ? 36.817 -8.348 -40.666 1.00 86.56 193 ASN A N 1
ATOM 1556 C CA . ASN A 1 193 ? 37.486 -7.408 -39.753 1.00 86.56 193 ASN A CA 1
ATOM 1557 C C . ASN A 1 193 ? 37.675 -5.979 -40.332 1.00 86.56 193 ASN A C 1
ATOM 1559 O O . ASN A 1 193 ? 38.807 -5.542 -40.568 1.00 86.56 193 ASN A O 1
ATOM 1563 N N . PRO A 1 194 ? 36.582 -5.233 -40.588 1.00 88.19 194 PRO A N 1
ATOM 1564 C CA . PRO A 1 194 ? 36.657 -3.931 -41.248 1.00 88.19 194 PRO A CA 1
ATOM 1565 C C . PRO A 1 194 ? 37.454 -2.910 -40.421 1.00 88.19 194 PRO A C 1
ATOM 1567 O O . PRO A 1 194 ? 37.161 -2.674 -39.251 1.00 88.19 194 PRO A O 1
ATOM 1570 N N . LEU A 1 195 ? 38.432 -2.257 -41.058 1.00 89.94 195 LEU A N 1
ATOM 1571 C CA . LEU A 1 195 ? 39.319 -1.269 -40.421 1.00 89.94 195 LEU A CA 1
ATOM 1572 C C . LEU A 1 195 ? 38.814 0.181 -40.531 1.00 89.94 195 LEU A C 1
ATOM 1574 O O . LEU A 1 195 ? 39.394 1.079 -39.922 1.00 89.94 195 LEU A O 1
ATOM 1578 N N . THR A 1 196 ? 37.749 0.426 -41.302 1.00 93.94 196 THR A N 1
ATOM 1579 C CA . THR A 1 196 ? 37.170 1.763 -41.510 1.00 93.94 196 THR A CA 1
ATOM 1580 C C . THR A 1 196 ? 35.660 1.775 -41.298 1.00 93.94 196 THR A C 1
ATOM 1582 O O . THR A 1 196 ? 34.980 0.749 -41.408 1.00 93.94 196 THR A O 1
ATOM 1585 N N . ILE A 1 197 ? 35.116 2.960 -41.008 1.00 92.88 197 ILE A N 1
ATOM 1586 C CA . ILE A 1 197 ? 33.675 3.155 -40.800 1.00 92.88 197 ILE A CA 1
ATOM 1587 C C . ILE A 1 197 ? 32.906 2.883 -42.099 1.00 92.88 197 ILE A C 1
ATOM 1589 O O . ILE A 1 197 ? 31.808 2.332 -42.062 1.00 92.88 197 ILE A O 1
ATOM 1593 N N . GLU A 1 198 ? 33.471 3.236 -43.251 1.00 93.25 198 GLU A N 1
ATOM 1594 C CA . GLU A 1 198 ? 32.873 3.020 -44.568 1.00 93.25 198 GLU A CA 1
ATOM 1595 C C . GLU A 1 198 ? 32.755 1.526 -44.878 1.00 93.25 198 GLU A C 1
ATOM 1597 O O . GLU A 1 198 ? 31.688 1.068 -45.288 1.00 93.25 198 GLU A O 1
ATOM 1602 N N . ALA A 1 199 ? 33.817 0.757 -44.610 1.00 89.50 199 ALA A N 1
ATOM 1603 C CA . ALA A 1 199 ? 33.807 -0.694 -44.770 1.00 89.50 199 ALA A CA 1
ATOM 1604 C C . ALA A 1 199 ? 32.803 -1.351 -43.813 1.00 89.50 199 ALA A C 1
ATOM 1606 O O . ALA A 1 199 ? 32.040 -2.225 -44.219 1.00 89.50 199 ALA A O 1
ATOM 1607 N N . LEU A 1 200 ? 32.735 -0.879 -42.563 1.00 92.19 200 LEU A N 1
ATOM 1608 C CA . LEU A 1 200 ? 31.758 -1.361 -41.590 1.00 92.19 200 LEU A CA 1
ATOM 1609 C C . LEU A 1 200 ? 30.314 -1.101 -42.054 1.00 92.19 200 LEU A C 1
ATOM 1611 O O . LEU A 1 200 ? 29.481 -2.003 -41.997 1.00 92.19 200 LEU A O 1
ATOM 1615 N N . LYS A 1 201 ? 30.016 0.106 -42.556 1.00 93.06 201 LYS A N 1
ATOM 1616 C CA . LYS A 1 201 ? 28.693 0.452 -43.102 1.00 93.06 201 LYS A CA 1
ATOM 1617 C C . LYS A 1 201 ? 28.327 -0.422 -44.301 1.00 93.06 201 LYS A C 1
ATOM 1619 O O . LYS A 1 201 ? 27.230 -0.974 -44.325 1.00 93.06 201 LYS A O 1
ATOM 1624 N N . ALA A 1 202 ? 29.248 -0.594 -45.250 1.00 92.69 202 ALA A N 1
ATOM 1625 C CA . ALA A 1 202 ? 29.036 -1.449 -46.416 1.00 92.69 202 ALA A CA 1
ATOM 1626 C C . ALA A 1 202 ? 28.777 -2.911 -46.012 1.00 92.69 202 ALA A C 1
ATOM 1628 O O . ALA A 1 202 ? 27.871 -3.551 -46.547 1.00 92.69 202 ALA A O 1
ATOM 1629 N N . ASN A 1 203 ? 29.510 -3.419 -45.015 1.00 92.56 203 ASN A N 1
ATOM 1630 C CA . ASN A 1 203 ? 29.307 -4.762 -44.480 1.00 92.56 203 ASN A CA 1
ATOM 1631 C C . ASN A 1 203 ? 27.932 -4.926 -43.828 1.00 92.56 203 ASN A C 1
ATOM 1633 O O . ASN A 1 203 ? 27.287 -5.948 -44.052 1.00 92.56 203 ASN A O 1
ATOM 1637 N N . ILE A 1 204 ? 27.465 -3.933 -43.062 1.00 92.12 204 ILE A N 1
ATOM 1638 C CA . ILE A 1 204 ? 26.123 -3.953 -42.461 1.00 92.12 204 ILE A CA 1
ATOM 1639 C C . ILE A 1 204 ? 25.054 -3.976 -43.556 1.00 92.12 204 ILE A C 1
ATOM 1641 O O . ILE A 1 204 ? 24.155 -4.814 -43.514 1.00 92.12 204 ILE A O 1
ATOM 1645 N N . GLU A 1 205 ? 25.154 -3.098 -44.558 1.00 93.88 205 GLU A N 1
ATOM 1646 C CA . GLU A 1 205 ? 24.189 -3.064 -45.662 1.00 93.88 205 GLU A CA 1
ATOM 1647 C C . GLU A 1 205 ? 24.145 -4.387 -46.430 1.00 93.88 205 GLU A C 1
ATOM 1649 O O . GLU A 1 205 ? 23.059 -4.896 -46.712 1.00 93.88 205 GLU A O 1
ATOM 1654 N N . ARG A 1 206 ? 25.311 -4.966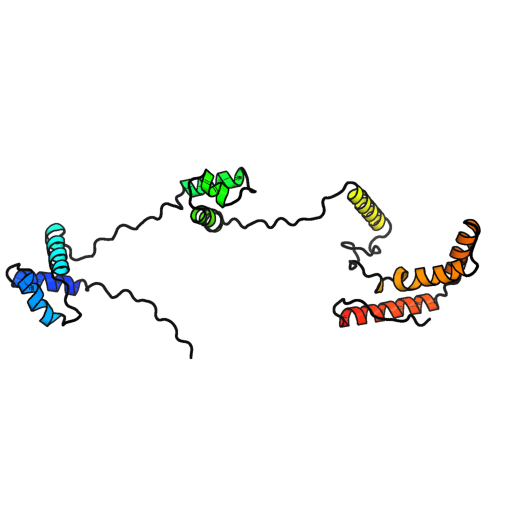 -46.734 1.00 92.81 206 ARG A N 1
ATOM 1655 C CA . ARG A 1 206 ? 25.419 -6.274 -47.386 1.00 92.81 206 ARG A CA 1
ATOM 1656 C C . ARG A 1 206 ? 24.790 -7.373 -46.528 1.00 92.81 206 ARG A C 1
ATOM 1658 O O . ARG A 1 206 ? 23.921 -8.087 -47.016 1.00 92.81 206 ARG A O 1
ATOM 1665 N N . ALA A 1 207 ? 25.160 -7.460 -45.249 1.00 92.25 207 ALA A N 1
ATOM 1666 C CA . ALA A 1 207 ? 24.653 -8.480 -44.334 1.00 92.25 207 ALA A CA 1
ATOM 1667 C C . ALA A 1 207 ? 23.124 -8.437 -44.200 1.00 92.25 207 ALA A C 1
ATOM 1669 O O . ALA A 1 207 ? 22.497 -9.490 -44.157 1.00 92.25 207 ALA A O 1
ATOM 1670 N N . ILE A 1 208 ? 22.523 -7.241 -44.175 1.00 92.94 208 ILE A N 1
ATOM 1671 C CA . ILE A 1 208 ? 21.063 -7.074 -44.134 1.00 92.94 208 ILE A CA 1
ATOM 1672 C C . ILE A 1 208 ? 20.408 -7.473 -45.463 1.00 92.94 208 ILE A C 1
ATOM 1674 O O . ILE A 1 208 ? 19.374 -8.136 -45.449 1.00 92.94 208 ILE A O 1
ATOM 1678 N N . ARG A 1 209 ? 20.988 -7.098 -46.612 1.00 92.75 209 ARG A N 1
ATOM 1679 C CA . ARG A 1 209 ? 20.441 -7.454 -47.939 1.00 92.75 209 ARG A CA 1
ATOM 1680 C C . ARG A 1 209 ? 20.493 -8.952 -48.227 1.00 92.75 209 ARG A C 1
ATOM 1682 O O . ARG A 1 209 ? 19.654 -9.450 -48.965 1.00 92.75 209 ARG A O 1
ATOM 1689 N N . GLU A 1 210 ? 21.460 -9.653 -47.650 1.00 91.56 210 GLU A N 1
ATOM 1690 C CA . GLU A 1 210 ? 21.610 -11.106 -47.771 1.00 91.56 210 GLU A CA 1
ATOM 1691 C C . GLU A 1 210 ? 20.631 -11.905 -46.897 1.00 91.56 210 GLU A C 1
ATOM 1693 O O . GLU A 1 210 ? 20.616 -13.132 -46.975 1.00 91.56 210 GLU A O 1
ATOM 1698 N N . ILE A 1 211 ? 19.827 -11.256 -46.045 1.00 91.06 211 ILE A N 1
ATOM 1699 C CA . ILE A 1 211 ? 18.829 -11.963 -45.236 1.00 91.06 211 ILE A CA 1
ATOM 1700 C C . ILE A 1 211 ? 17.715 -12.461 -46.155 1.00 91.06 211 ILE A C 1
ATOM 1702 O O . ILE A 1 211 ? 16.886 -11.692 -46.645 1.00 91.06 211 ILE A O 1
ATOM 1706 N N . GLU A 1 212 ? 17.676 -13.774 -46.359 1.00 92.44 212 GLU A N 1
ATOM 1707 C CA . GLU A 1 212 ? 16.653 -14.398 -47.185 1.00 92.44 212 GLU A CA 1
ATOM 1708 C C . GLU A 1 212 ? 15.262 -14.329 -46.531 1.00 92.44 212 GLU A C 1
ATOM 1710 O O . GLU A 1 212 ? 15.128 -14.496 -45.312 1.00 92.44 212 GLU A O 1
ATOM 1715 N N . PRO A 1 213 ? 14.183 -14.182 -47.324 1.00 91.62 213 PRO A N 1
ATOM 1716 C CA . PRO A 1 213 ? 12.819 -14.215 -46.800 1.00 91.62 213 PRO A CA 1
ATOM 1717 C C . PRO A 1 213 ? 12.496 -15.492 -46.011 1.00 91.62 213 PRO A C 1
ATOM 1719 O O . PRO A 1 213 ? 11.758 -15.432 -45.026 1.00 91.62 213 PRO A O 1
ATOM 1722 N N . GLN A 1 214 ? 13.068 -16.635 -46.405 1.00 90.62 214 GLN A N 1
ATOM 1723 C CA . GLN A 1 214 ? 12.881 -17.906 -45.702 1.00 90.62 214 GLN A CA 1
ATOM 1724 C C . GLN A 1 214 ? 13.456 -17.864 -44.283 1.00 90.62 214 GLN A C 1
ATOM 1726 O O . GLN A 1 214 ? 12.828 -18.343 -43.339 1.00 90.62 214 GLN A O 1
ATOM 1731 N N . LEU A 1 215 ? 14.613 -17.224 -44.109 1.00 89.88 215 LEU A N 1
ATOM 1732 C CA . LEU A 1 215 ? 15.238 -17.054 -42.804 1.00 89.88 215 LEU A CA 1
ATOM 1733 C C . LEU A 1 215 ? 14.342 -16.222 -41.878 1.00 89.88 215 LEU A C 1
ATOM 1735 O O . LEU A 1 215 ? 14.100 -16.611 -40.738 1.00 89.88 215 LEU A O 1
ATOM 1739 N N . CYS A 1 216 ? 13.741 -15.144 -42.389 1.00 89.88 216 CYS A N 1
ATOM 1740 C CA . CYS A 1 216 ? 12.747 -14.366 -41.644 1.00 89.88 216 CYS A CA 1
ATOM 1741 C C . CYS A 1 216 ? 11.535 -15.214 -41.216 1.00 89.88 216 CYS A C 1
ATOM 1743 O O . CYS A 1 216 ? 11.071 -15.094 -40.081 1.00 89.88 216 CYS A O 1
ATOM 1745 N N . GLN A 1 217 ? 11.033 -16.103 -42.078 1.00 90.00 217 GLN A N 1
ATOM 1746 C CA . GLN A 1 217 ? 9.934 -17.010 -41.718 1.00 90.00 217 GLN A CA 1
ATOM 1747 C C . GLN A 1 217 ? 10.337 -17.997 -40.614 1.00 90.00 217 GLN A C 1
ATOM 1749 O O . GLN A 1 217 ? 9.555 -18.240 -39.688 1.00 90.00 217 GLN A O 1
ATOM 1754 N N . ASN A 1 218 ? 11.565 -18.521 -40.662 1.00 89.50 218 ASN A N 1
ATOM 1755 C CA . ASN A 1 218 ? 12.104 -19.404 -39.627 1.00 89.50 218 ASN A CA 1
ATOM 1756 C C . ASN A 1 218 ? 12.202 -18.668 -38.280 1.00 89.50 218 ASN A C 1
ATOM 1758 O O . ASN A 1 218 ? 11.776 -19.205 -37.255 1.00 89.50 218 ASN A O 1
ATOM 1762 N N . VAL A 1 219 ? 12.657 -17.408 -38.286 1.00 88.75 219 VAL A N 1
ATOM 1763 C CA . VAL A 1 219 ? 12.705 -16.535 -37.100 1.00 88.75 219 VAL A CA 1
ATOM 1764 C C . VAL A 1 219 ? 11.313 -16.356 -36.489 1.00 88.75 219 VAL A C 1
ATOM 1766 O O . VAL A 1 219 ? 11.119 -16.602 -35.299 1.00 88.75 219 VAL A O 1
ATOM 1769 N N . ILE A 1 220 ? 10.308 -16.002 -37.291 1.00 89.25 220 ILE A N 1
ATOM 1770 C CA . ILE A 1 220 ? 8.934 -15.815 -36.794 1.00 89.25 220 ILE A CA 1
ATOM 1771 C C . ILE A 1 220 ? 8.322 -17.132 -36.294 1.00 89.25 220 ILE A C 1
ATOM 1773 O O . ILE A 1 220 ? 7.634 -17.164 -35.273 1.00 89.25 220 ILE A O 1
ATOM 1777 N N . THR A 1 221 ? 8.617 -18.251 -36.950 1.00 88.88 221 THR A N 1
ATOM 1778 C CA . THR A 1 221 ? 8.187 -19.572 -36.473 1.00 88.88 221 THR A CA 1
ATOM 1779 C C . THR A 1 221 ? 8.829 -19.908 -35.124 1.00 88.88 221 THR A C 1
ATOM 1781 O O . THR A 1 221 ? 8.173 -20.459 -34.236 1.00 88.88 221 THR A O 1
ATOM 1784 N N . ASN A 1 222 ? 10.098 -19.541 -34.934 1.00 86.44 222 ASN A N 1
ATOM 1785 C CA . ASN A 1 222 ? 10.810 -19.704 -33.670 1.00 86.44 222 ASN A CA 1
ATOM 1786 C C . ASN A 1 222 ? 10.198 -18.832 -32.563 1.00 86.44 222 ASN A C 1
ATOM 1788 O O . ASN A 1 222 ? 9.995 -19.315 -31.451 1.00 86.44 222 ASN A O 1
ATOM 1792 N N . PHE A 1 223 ? 9.804 -17.596 -32.880 1.00 86.88 223 PHE A N 1
ATOM 1793 C CA . PHE A 1 223 ? 9.080 -16.725 -31.954 1.00 86.88 223 PHE A CA 1
ATOM 1794 C C . PHE A 1 223 ? 7.818 -17.397 -31.384 1.00 86.88 223 PHE A C 1
ATOM 1796 O O . PHE A 1 223 ? 7.643 -17.428 -30.165 1.00 86.88 223 PHE A O 1
ATOM 1803 N N . ASN A 1 224 ? 6.986 -18.016 -32.229 1.00 87.06 224 ASN A N 1
ATOM 1804 C CA . ASN A 1 224 ? 5.787 -18.724 -31.764 1.00 87.06 224 ASN A CA 1
ATOM 1805 C C . ASN A 1 224 ? 6.131 -19.867 -30.793 1.00 87.06 224 ASN A C 1
ATOM 1807 O O . ASN A 1 224 ? 5.511 -19.999 -29.737 1.00 87.06 224 ASN A O 1
ATOM 1811 N N . LYS A 1 225 ? 7.180 -20.645 -31.096 1.00 85.81 225 LYS A N 1
ATOM 1812 C CA . LYS A 1 225 ? 7.672 -21.704 -30.198 1.00 85.81 225 LYS A CA 1
ATOM 1813 C C . LYS A 1 225 ? 8.152 -21.133 -28.859 1.00 85.81 225 LYS A C 1
ATOM 1815 O O . LYS A 1 225 ? 7.842 -21.690 -27.809 1.00 85.81 225 LYS A O 1
ATOM 1820 N N . ARG A 1 226 ? 8.879 -20.013 -28.881 1.00 86.19 226 ARG A N 1
ATOM 1821 C CA . ARG A 1 226 ? 9.391 -19.326 -27.683 1.00 86.19 226 ARG A CA 1
ATOM 1822 C C . ARG A 1 226 ? 8.266 -18.807 -26.789 1.00 86.19 226 ARG A C 1
ATOM 1824 O O . ARG A 1 226 ? 8.341 -18.976 -25.573 1.00 86.19 226 ARG A O 1
ATOM 1831 N N . ILE A 1 227 ? 7.204 -18.252 -27.375 1.00 85.75 227 ILE A N 1
ATOM 1832 C CA . ILE A 1 227 ? 5.996 -17.841 -26.643 1.00 85.75 227 ILE A CA 1
ATOM 1833 C C . ILE A 1 227 ? 5.341 -19.042 -25.953 1.00 85.75 227 ILE A C 1
ATOM 1835 O O . ILE A 1 227 ? 5.001 -18.962 -24.771 1.00 85.75 227 ILE A O 1
ATOM 1839 N N . ASP A 1 228 ? 5.210 -20.170 -26.652 1.00 85.81 228 ASP A N 1
ATOM 1840 C CA . ASP A 1 228 ? 4.631 -21.380 -26.069 1.00 85.81 228 ASP A CA 1
ATOM 1841 C C . ASP A 1 228 ? 5.452 -21.922 -24.897 1.00 85.81 228 ASP A C 1
ATOM 1843 O O . ASP A 1 228 ? 4.880 -22.313 -23.876 1.00 85.81 228 ASP A O 1
ATOM 1847 N N . VAL A 1 229 ? 6.783 -21.920 -25.006 1.00 84.25 229 VAL A N 1
ATOM 1848 C CA . VAL A 1 229 ? 7.661 -22.328 -23.900 1.00 84.25 229 VAL A CA 1
ATOM 1849 C C . VAL A 1 229 ? 7.541 -21.350 -22.732 1.00 84.25 229 VAL A C 1
ATOM 1851 O O . VAL A 1 229 ? 7.319 -21.798 -21.610 1.00 84.25 229 VAL A O 1
ATOM 1854 N N . CYS A 1 230 ? 7.585 -20.038 -22.986 1.00 83.75 230 CYS A N 1
ATOM 1855 C CA . CYS A 1 230 ? 7.432 -18.999 -21.962 1.00 83.75 230 CYS A CA 1
ATOM 1856 C C . CYS A 1 230 ? 6.107 -19.144 -21.190 1.00 83.75 230 CYS A C 1
ATOM 1858 O O . CYS A 1 230 ? 6.064 -19.026 -19.963 1.00 83.75 230 CYS A O 1
ATOM 1860 N N . ARG A 1 231 ? 5.019 -19.489 -21.892 1.00 84.31 231 ARG A N 1
ATOM 1861 C CA . ARG A 1 231 ? 3.723 -19.780 -21.268 1.00 84.31 231 ARG A CA 1
ATOM 1862 C C . ARG A 1 231 ? 3.780 -21.018 -20.369 1.00 84.31 231 ARG A C 1
ATOM 1864 O O . ARG A 1 231 ? 3.226 -20.989 -19.274 1.00 84.31 231 ARG A O 1
ATOM 1871 N N . ARG A 1 232 ? 4.444 -22.097 -20.803 1.00 84.50 232 ARG A N 1
ATOM 1872 C CA . ARG A 1 232 ? 4.589 -23.339 -20.014 1.00 84.50 232 ARG A CA 1
ATOM 1873 C C . ARG A 1 232 ? 5.472 -23.156 -18.780 1.00 84.50 232 ARG A C 1
ATOM 1875 O O . ARG A 1 232 ? 5.202 -23.777 -17.759 1.00 84.50 232 ARG A O 1
ATOM 1882 N N . THR A 1 233 ? 6.496 -22.309 -18.858 1.00 83.31 233 THR A N 1
ATOM 1883 C CA . THR A 1 233 ? 7.424 -22.028 -17.749 1.00 83.31 233 THR A CA 1
ATOM 1884 C C . THR A 1 233 ? 6.926 -20.933 -16.805 1.00 83.31 233 THR A C 1
ATOM 1886 O O . THR A 1 233 ? 7.649 -20.545 -15.890 1.00 83.31 233 THR A O 1
ATOM 1889 N N . GLY A 1 234 ? 5.710 -20.411 -17.009 1.00 81.38 234 GLY A N 1
ATOM 1890 C CA . GLY A 1 234 ? 5.145 -19.357 -16.166 1.00 81.38 234 GLY A CA 1
ATOM 1891 C C . GLY A 1 234 ? 5.919 -18.036 -16.236 1.00 81.38 234 GLY A C 1
ATOM 1892 O O . GLY A 1 234 ? 5.963 -17.309 -15.247 1.00 81.38 234 GLY A O 1
ATOM 1893 N N . GLY A 1 235 ? 6.547 -17.732 -17.376 1.00 75.44 235 GLY A N 1
ATOM 1894 C CA . GLY A 1 235 ? 7.357 -16.524 -17.559 1.00 75.44 235 GLY A CA 1
ATOM 1895 C C . GLY A 1 235 ? 8.813 -16.645 -17.099 1.00 75.44 235 GLY A C 1
ATOM 1896 O O . GLY A 1 235 ? 9.491 -15.627 -16.978 1.00 75.44 235 GLY A O 1
ATOM 1897 N N . GLY A 1 236 ? 9.301 -17.861 -16.830 1.00 76.19 236 GLY A N 1
ATOM 1898 C CA . GLY A 1 236 ? 10.726 -18.114 -16.602 1.00 76.19 236 GLY A CA 1
ATOM 1899 C C . GLY A 1 236 ? 11.572 -17.917 -17.868 1.00 76.19 236 GLY A C 1
ATOM 1900 O O . GLY A 1 236 ? 11.063 -18.048 -18.983 1.00 76.19 236 GLY A O 1
ATOM 1901 N N . HIS A 1 237 ? 12.865 -17.629 -17.690 1.00 70.38 237 HIS A N 1
ATOM 1902 C CA . HIS A 1 237 ? 13.825 -17.490 -18.792 1.00 70.38 237 HIS A CA 1
ATOM 1903 C C . HIS A 1 237 ? 13.897 -18.753 -19.657 1.00 70.38 237 HIS A C 1
ATOM 1905 O O . HIS A 1 237 ? 13.773 -19.876 -19.160 1.00 70.38 237 HIS A O 1
ATOM 1911 N N . LEU A 1 238 ? 14.084 -18.560 -20.964 1.00 68.50 238 LEU A N 1
ATOM 1912 C CA . LEU A 1 238 ? 14.182 -19.657 -21.920 1.00 68.50 238 LEU A CA 1
ATOM 1913 C C . LEU A 1 238 ? 15.616 -20.200 -21.907 1.00 68.50 238 LEU A C 1
ATOM 1915 O O . LEU A 1 238 ? 16.527 -19.539 -22.392 1.00 68.50 238 LEU A O 1
ATOM 1919 N N . ASN A 1 239 ? 15.818 -21.402 -21.366 1.00 58.38 239 ASN A N 1
ATOM 1920 C CA . ASN A 1 239 ? 17.113 -22.080 -21.448 1.00 58.38 239 ASN A CA 1
ATOM 1921 C C . ASN A 1 239 ? 17.292 -22.694 -22.848 1.00 58.38 239 ASN A C 1
ATOM 1923 O O . ASN A 1 239 ? 16.412 -23.415 -23.321 1.00 58.38 239 ASN A O 1
ATOM 1927 N N . ASP A 1 240 ? 18.425 -22.397 -23.490 1.00 54.31 240 ASP A N 1
ATOM 1928 C CA . ASP A 1 240 ? 18.999 -23.108 -24.644 1.00 54.31 240 ASP A CA 1
ATOM 1929 C C . ASP A 1 240 ? 18.061 -23.418 -25.822 1.00 54.31 240 ASP A C 1
ATOM 1931 O O . ASP A 1 240 ? 18.085 -24.508 -26.398 1.00 54.31 240 ASP A O 1
ATOM 1935 N N . ILE A 1 241 ? 17.257 -22.447 -26.263 1.00 52.47 241 ILE A N 1
ATOM 1936 C CA . ILE A 1 241 ? 16.604 -22.567 -27.574 1.00 52.47 241 ILE A CA 1
ATOM 1937 C C . ILE A 1 241 ? 17.637 -22.212 -28.645 1.00 52.47 241 ILE A C 1
ATOM 1939 O O . ILE A 1 241 ? 17.750 -21.057 -29.067 1.00 52.47 241 ILE A O 1
ATOM 1943 N N . ILE A 1 242 ? 18.398 -23.224 -29.064 1.00 52.97 242 ILE A N 1
ATOM 1944 C CA . ILE A 1 242 ? 19.311 -23.152 -30.205 1.00 52.97 242 ILE A CA 1
ATOM 1945 C C . ILE A 1 242 ? 18.484 -22.811 -31.447 1.00 52.97 242 ILE A C 1
ATOM 1947 O O . ILE A 1 242 ? 17.511 -23.484 -31.796 1.00 52.97 242 ILE A O 1
ATOM 1951 N N . PHE A 1 243 ? 18.848 -21.707 -32.089 1.00 54.50 243 PHE A N 1
ATOM 1952 C CA . PHE A 1 243 ? 18.280 -21.308 -33.363 1.00 54.50 243 PHE A CA 1
ATOM 1953 C C . PHE A 1 243 ? 18.820 -22.262 -34.438 1.00 54.50 243 PHE A C 1
ATOM 1955 O O . PHE A 1 243 ? 20.002 -22.215 -34.766 1.00 54.50 243 PHE A O 1
ATOM 1962 N N . HIS A 1 244 ? 17.984 -23.164 -34.951 1.00 50.22 244 HIS A N 1
ATOM 1963 C CA . HIS A 1 244 ? 18.324 -23.942 -36.142 1.00 50.22 244 HIS A CA 1
ATOM 1964 C C . HIS A 1 244 ? 17.954 -23.099 -37.367 1.00 50.22 244 HIS A C 1
ATOM 1966 O O . HIS A 1 244 ? 16.779 -22.760 -37.530 1.00 50.22 244 HIS A O 1
ATOM 1972 N N . LEU A 1 245 ? 18.978 -22.700 -38.131 1.00 50.53 245 LEU A N 1
ATOM 1973 C CA . LEU A 1 245 ? 18.861 -21.969 -39.398 1.00 50.53 245 LEU A CA 1
ATOM 1974 C C . LEU A 1 245 ? 18.067 -22.780 -40.428 1.00 50.53 245 LEU A C 1
ATOM 1976 O O . LEU A 1 245 ? 18.333 -23.999 -40.530 1.00 50.53 245 LEU A O 1
#

Radius of gyration: 43.5 Å; chains: 1; bounding box: 83×53×112 Å

Organism: Brassicogethes aeneus (NCBI:txid1431903)

Sequence (245 aa):
MSVKALPFVKMPSISIENRIKNIETYNENGRCVKTTYRKIRDMFGRHGRPSENAIKNLVDKFKSTGSTNNIPTPIRVRPGRSAENIAAVSESVEQDPNLSIPRRSQQLGLSTMTTWRILRKDLSLKPYKVQLVQELKPADHYVRQTMDLLQTKFPDRVISRNSAVNWPPRSCDLTPLDYFLWGYVKDKVYADNPLTIEALKANIERAIREIEPQLCQNVITNFNKRIDVCRRTGGGHLNDIIFHL

pLDDT: mean 81.61, std 14.28, range [30.69, 96.19]